Protein AF-A0A485KSR2-F1 (afdb_monomer_lite)

Secondary structure (DSSP, 8-state):
----SSHHHHTT------PPBPPHHHHHHHHHHHHHHHHHTT---STTHHHHHHHHHH-TT-HHHHHHHHTTTTTTTHHHHHHTT-GGG-SBEESSTT-EE-TTTT-S--TT--SEEEE--EETTSPEEEE-TTSBEEEE--BTTB---EEEETTTTEEEETTTTEEEEE-TTT-BEEEEE--TT-GGG-EEEETTTTEEEETT-TTEEEEE-TT-TT-BEEEEE---TTT-GGG-EESSPPPP-SS-S-EEEEEEETPPEEEEEES--HHHHHHHHHHSTT--EEEEETTEEEEESS--EEEEEEEEEEEEPPP-

Radius of gyration: 22.46 Å; chains: 1; bounding box: 59×35×57 Å

Organism: NCBI:txid120398

pLDDT: mean 88.04, std 13.33, range [28.41, 98.31]

Sequence (316 aa):
MLATSKFLIAALALDQTPSAPCSDAIASSIQEAMTSCVRATAIRNDKWAFLTLVGKLSSETSILRGEFCAGTYSPGCDALAKLSTDPTADCSVDLIPSTPFNFYQHAFCDPNGNTTRTIQIFTVTDKVVGVDNSSFVVAAPRTESFNPTFVYDFTHHNVQIPDTNECWTWMADQHELQTSACDPANPNQRWTIKTDTNRIQPATQPTLCVEVDPMDEANRVSVAACELVPTNDHQFLTLAPPVASDCGPFDYDVDIADAEDLMSYEGQTPSHCCSYCQSEPGCVAFSWVEGVCFLKKEGGNATSKRGVVSGVVPSV

Foldseek 3Di:
DDPDPDVLVVLLPDVDPAFAAADPVLLVLLVQLLVLQLVLLVPPPDLCSLSVLVSLLLDPPRPVVLLVQLCVSPPSNVSLLVLLCDPSQRGWDASHPPRTDRSVVRPSDDPPDAQKDKFWKAALQLFTWDADPVQFIFTHQDDPVDDAIWMQGSNLQWTHGPPPQWTWFADPVVQFIGIDHDDSPDQRRHWDQDQVQQWIARPVCNQKTWFQDLPDPRRTIGIDGDDDPPVHSRRRMHRDRQDDAQQDDKDAQKDQPPFDFPDKDFQHYQRVLRVVQVVDPQFFKWKDASRMIGTGNDRHDIDGHGRIIMTTHDDD

Structure (mmCIF, N/CA/C/O backbone):
data_AF-A0A485KSR2-F1
#
_entry.id   AF-A0A485KSR2-F1
#
loop_
_atom_site.group_PDB
_atom_site.id
_atom_site.type_symbol
_atom_site.label_atom_id
_atom_site.label_alt_id
_atom_site.label_comp_id
_atom_site.label_asym_id
_atom_site.label_entity_id
_atom_site.label_seq_id
_atom_site.pdbx_PDB_ins_code
_atom_site.Cartn_x
_atom_site.Cartn_y
_atom_site.Cartn_z
_atom_site.occupancy
_atom_site.B_iso_or_equiv
_atom_site.auth_seq_id
_atom_site.auth_comp_id
_atom_site.auth_asym_id
_atom_site.auth_atom_id
_atom_site.pdbx_PDB_model_num
ATOM 1 N N . MET A 1 1 ? -16.422 5.483 -20.187 1.00 31.33 1 MET A N 1
ATOM 2 C CA . MET A 1 1 ? -17.461 4.713 -19.467 1.00 31.33 1 MET A CA 1
ATOM 3 C C . MET A 1 1 ? -16.905 4.386 -18.093 1.00 31.33 1 MET A C 1
ATOM 5 O O . MET A 1 1 ? -15.856 3.767 -18.026 1.00 31.33 1 MET A O 1
ATOM 9 N N . LEU A 1 2 ? -17.524 4.892 -17.023 1.00 28.41 2 LEU A N 1
ATOM 10 C CA . LEU A 1 2 ? -17.066 4.667 -15.649 1.00 28.41 2 LEU A CA 1
ATOM 11 C C . LEU A 1 2 ? -17.275 3.195 -15.264 1.00 28.41 2 LEU A C 1
ATOM 13 O O . LEU A 1 2 ? -18.412 2.758 -15.100 1.00 28.41 2 LEU A O 1
ATOM 17 N N . ALA A 1 3 ? -16.185 2.454 -15.087 1.00 29.66 3 ALA A N 1
ATOM 18 C CA . ALA A 1 3 ? -16.179 1.174 -14.391 1.00 29.66 3 ALA A CA 1
ATOM 19 C C . ALA A 1 3 ? -16.009 1.427 -12.885 1.00 29.66 3 ALA A C 1
ATOM 21 O O . ALA A 1 3 ? -14.977 1.140 -12.293 1.00 29.66 3 ALA A O 1
ATOM 22 N N . THR A 1 4 ? -17.016 2.018 -12.251 1.00 43.56 4 THR A N 1
ATOM 23 C CA . THR A 1 4 ? -17.117 2.049 -10.790 1.00 43.56 4 THR A CA 1
ATOM 24 C C . THR A 1 4 ? -18.429 1.392 -10.392 1.00 43.56 4 THR A C 1
ATOM 26 O O . THR A 1 4 ? -19.446 1.567 -11.056 1.00 43.56 4 THR A O 1
ATOM 29 N N . SER A 1 5 ? -18.408 0.636 -9.293 1.00 43.12 5 SER A N 1
ATOM 30 C CA . SER A 1 5 ? -19.598 0.055 -8.651 1.00 43.12 5 SER A CA 1
ATOM 31 C C . SER A 1 5 ? -20.092 -1.311 -9.165 1.00 43.12 5 SER A C 1
ATOM 33 O O . SER A 1 5 ? -21.266 -1.492 -9.472 1.00 43.12 5 SER A O 1
ATOM 35 N N . LYS A 1 6 ? -19.213 -2.321 -9.204 1.00 32.19 6 LYS A N 1
ATOM 36 C CA . LYS A 1 6 ? -19.642 -3.737 -9.079 1.00 32.19 6 LYS A CA 1
ATOM 37 C C . LYS A 1 6 ? -18.807 -4.526 -8.071 1.00 32.19 6 LYS A C 1
ATOM 39 O O . LYS A 1 6 ? -19.364 -5.314 -7.318 1.00 32.19 6 LYS A O 1
ATOM 44 N N . PHE A 1 7 ? -17.506 -4.247 -7.973 1.00 35.25 7 PHE A N 1
ATOM 45 C CA . PHE A 1 7 ? -16.622 -4.958 -7.041 1.00 35.25 7 PHE A CA 1
ATOM 46 C C . PHE A 1 7 ? -16.896 -4.673 -5.556 1.00 35.25 7 PHE A C 1
ATOM 48 O O . PHE A 1 7 ? -16.728 -5.569 -4.739 1.00 35.25 7 PHE A O 1
ATOM 55 N N . LEU A 1 8 ? -17.387 -3.480 -5.194 1.00 38.16 8 LEU A N 1
ATOM 56 C CA . LEU A 1 8 ? -17.658 -3.158 -3.783 1.00 38.16 8 LEU A CA 1
ATOM 57 C C . LEU A 1 8 ? -18.897 -3.882 -3.220 1.00 38.16 8 LEU A C 1
ATOM 59 O O . LEU A 1 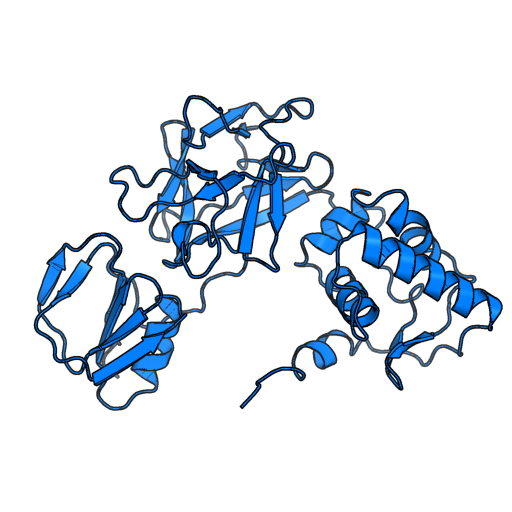8 ? -18.983 -4.092 -2.018 1.00 38.16 8 LEU A O 1
ATOM 63 N N . ILE A 1 9 ? -19.844 -4.272 -4.082 1.00 38.66 9 ILE A N 1
ATOM 64 C CA . ILE A 1 9 ? -21.096 -4.929 -3.668 1.00 38.66 9 ILE A CA 1
ATOM 65 C C . ILE A 1 9 ? -20.859 -6.423 -3.388 1.00 38.66 9 ILE A C 1
ATOM 67 O O . ILE A 1 9 ? -21.479 -6.987 -2.494 1.00 38.66 9 ILE A O 1
ATOM 71 N N . ALA A 1 10 ? -19.929 -7.065 -4.105 1.00 38.53 10 ALA A N 1
ATOM 72 C CA . ALA A 1 10 ? -19.676 -8.501 -3.970 1.00 38.53 10 ALA A CA 1
ATOM 73 C C . ALA A 1 10 ? -18.958 -8.887 -2.660 1.00 38.53 10 ALA A C 1
ATOM 75 O O . ALA A 1 10 ? -19.165 -9.987 -2.162 1.00 38.53 10 ALA A O 1
ATOM 76 N N . ALA A 1 11 ? -18.152 -7.991 -2.077 1.00 43.81 11 ALA A N 1
ATOM 77 C CA . ALA A 1 11 ? -17.378 -8.280 -0.863 1.00 43.81 11 ALA A CA 1
ATOM 78 C C . ALA A 1 11 ? -18.204 -8.256 0.441 1.00 43.81 11 ALA A C 1
ATOM 80 O O . ALA A 1 11 ? -17.709 -8.680 1.480 1.00 43.81 11 ALA A O 1
ATOM 81 N N . LEU A 1 12 ? -19.447 -7.764 0.400 1.00 49.16 12 LEU A N 1
ATOM 82 C CA . LEU A 1 12 ? -20.348 -7.689 1.560 1.00 49.16 12 LEU A CA 1
ATOM 83 C C . LEU A 1 12 ? -21.447 -8.761 1.542 1.00 49.16 12 LEU A C 1
ATOM 85 O O . LEU A 1 12 ? -22.303 -8.764 2.423 1.00 49.16 12 LEU A O 1
ATOM 89 N N . ALA A 1 13 ? -21.421 -9.686 0.577 1.00 40.47 13 ALA A N 1
ATOM 90 C CA . ALA A 1 13 ? -22.304 -10.851 0.548 1.00 40.47 13 ALA A CA 1
ATOM 91 C C . ALA A 1 13 ? -21.827 -11.912 1.558 1.00 40.47 13 ALA A C 1
ATOM 93 O O . ALA A 1 13 ? -21.459 -13.026 1.195 1.00 40.47 13 ALA A O 1
ATOM 94 N N . LEU A 1 14 ? -21.779 -11.538 2.835 1.00 48.03 14 LEU A N 1
ATOM 95 C CA . LEU A 1 14 ? -21.743 -12.501 3.926 1.00 48.03 14 LEU A CA 1
ATOM 96 C C . LEU A 1 14 ? -23.109 -13.192 3.985 1.00 48.03 14 LEU A C 1
ATOM 98 O O . LEU A 1 14 ? -24.126 -12.601 3.619 1.00 48.03 14 LEU A O 1
ATOM 102 N N . ASP A 1 15 ? -23.114 -14.458 4.387 1.00 43.75 15 ASP A N 1
ATOM 103 C CA . ASP A 1 15 ? -24.299 -15.305 4.542 1.00 43.75 15 ASP A CA 1
ATOM 104 C C . ASP A 1 15 ? -25.162 -14.750 5.695 1.00 43.75 15 ASP A C 1
ATOM 106 O O . ASP A 1 15 ? -25.102 -15.192 6.841 1.00 43.75 15 ASP A O 1
ATOM 110 N N . GLN A 1 16 ? -25.869 -13.648 5.423 1.00 55.25 16 GLN A N 1
ATOM 111 C CA . GLN A 1 16 ? -26.627 -12.893 6.410 1.00 55.25 16 GLN A CA 1
ATOM 112 C C . GLN A 1 16 ? -27.891 -13.679 6.753 1.00 55.25 16 GLN A C 1
ATOM 114 O O . GLN A 1 16 ? -28.896 -13.619 6.040 1.00 55.25 16 GLN A O 1
ATOM 119 N N . THR A 1 17 ? -27.892 -14.372 7.893 1.00 53.19 17 THR A N 1
ATOM 120 C CA . THR A 1 17 ? -29.171 -14.610 8.572 1.00 53.19 17 THR A CA 1
ATOM 121 C C . THR A 1 17 ? -29.845 -13.245 8.773 1.00 53.19 17 THR A C 1
ATOM 123 O O . THR A 1 17 ? -29.176 -12.329 9.255 1.00 53.19 17 THR A O 1
ATOM 126 N N . PRO A 1 18 ? -31.115 -13.044 8.368 1.00 56.31 18 PRO A N 1
ATOM 127 C CA . PRO A 1 18 ? -31.738 -11.729 8.457 1.00 56.31 18 PRO A CA 1
ATOM 128 C C . PRO A 1 18 ? -31.818 -11.302 9.925 1.00 56.31 18 PRO A C 1
ATOM 130 O O . PRO A 1 18 ? -32.650 -11.817 10.675 1.00 56.31 18 PRO A O 1
ATOM 133 N N . SER A 1 19 ? -30.946 -10.390 10.357 1.00 68.00 19 SER A N 1
ATOM 134 C CA . SER A 1 19 ? -31.075 -9.799 11.684 1.00 68.00 19 SER A CA 1
ATOM 135 C C . SER A 1 19 ? -32.173 -8.740 11.664 1.00 68.00 19 SER A C 1
ATOM 137 O O . SER A 1 19 ? -32.421 -8.078 10.652 1.00 68.00 19 SER A O 1
ATOM 139 N N . ALA A 1 20 ? -32.886 -8.612 12.782 1.00 89.50 20 ALA A N 1
ATOM 140 C CA . ALA A 1 20 ? -33.944 -7.623 12.908 1.00 89.50 20 ALA A CA 1
ATOM 141 C C . ALA A 1 20 ? -33.374 -6.195 12.763 1.00 89.50 20 ALA A C 1
ATOM 143 O O . ALA A 1 20 ? -32.216 -5.960 13.123 1.00 89.50 20 ALA A O 1
ATOM 144 N N . PRO A 1 21 ? -34.166 -5.225 12.274 1.00 93.06 21 PRO A N 1
ATOM 145 C CA . PRO A 1 21 ? -33.759 -3.825 12.276 1.00 93.06 21 PRO A CA 1
ATOM 146 C C . PRO A 1 21 ? -33.433 -3.342 13.692 1.00 93.06 21 PRO A C 1
ATOM 148 O O . PRO A 1 21 ? -34.119 -3.704 14.652 1.00 93.06 21 PRO A O 1
ATOM 151 N N . CYS A 1 22 ? -32.404 -2.507 13.824 1.00 93.50 22 CYS A N 1
ATOM 152 C CA . CYS A 1 22 ? -32.079 -1.882 15.102 1.00 93.50 22 CYS A CA 1
ATOM 153 C C . CYS A 1 22 ? -33.211 -0.971 15.597 1.00 93.50 22 CYS A C 1
ATOM 155 O O . CYS A 1 22 ? -33.922 -0.352 14.806 1.00 93.50 22 CYS A O 1
ATOM 157 N N . SER A 1 23 ? -33.341 -0.843 16.922 1.00 94.50 23 SER A N 1
ATOM 158 C CA . SER A 1 23 ? -34.174 0.214 17.509 1.00 94.50 23 SER A CA 1
ATOM 159 C C . SER A 1 23 ? -33.605 1.596 17.172 1.00 94.50 23 SER A C 1
ATOM 161 O O . SER A 1 23 ? -32.393 1.731 16.998 1.00 94.50 23 SER A O 1
ATOM 163 N N . ASP A 1 24 ? -34.449 2.631 17.156 1.00 94.75 24 ASP A N 1
ATOM 164 C CA . ASP A 1 24 ? -34.032 4.004 16.825 1.00 94.75 24 ASP A CA 1
ATOM 165 C C . ASP A 1 24 ? -32.852 4.496 17.682 1.00 94.75 24 ASP A C 1
ATOM 167 O O . ASP A 1 24 ? -31.952 5.180 17.190 1.00 94.75 24 ASP A O 1
ATOM 171 N N . ALA A 1 25 ? -32.824 4.114 18.963 1.00 94.38 25 ALA A N 1
ATOM 172 C CA . ALA A 1 25 ? -31.747 4.468 19.882 1.00 94.38 25 ALA A CA 1
ATOM 173 C C . ALA A 1 25 ? -30.413 3.810 19.486 1.00 94.38 25 ALA A C 1
ATOM 175 O O . ALA A 1 25 ? -29.400 4.498 19.380 1.00 94.38 25 ALA A O 1
ATOM 176 N N . ILE A 1 26 ? -30.419 2.499 19.215 1.00 93.38 26 ILE A N 1
ATOM 177 C CA . ILE A 1 26 ? -29.213 1.758 18.808 1.00 93.38 26 ILE A CA 1
ATOM 178 C C . ILE A 1 26 ? -28.741 2.227 17.429 1.00 93.38 26 ILE A C 1
ATOM 180 O O . ILE A 1 26 ? -27.550 2.465 17.235 1.00 93.38 26 ILE A O 1
ATOM 184 N N . ALA A 1 27 ? -29.667 2.421 16.487 1.00 94.38 27 ALA A N 1
ATOM 185 C CA . ALA A 1 27 ? -29.356 2.927 15.154 1.00 94.38 27 ALA A CA 1
ATOM 186 C C . ALA A 1 27 ? -28.677 4.307 15.218 1.00 94.38 27 ALA A C 1
ATOM 188 O O . ALA A 1 27 ? -27.674 4.530 14.538 1.00 94.38 27 ALA A O 1
ATOM 189 N N . SER A 1 28 ? -29.161 5.199 16.091 1.00 95.06 28 SER A N 1
ATOM 190 C CA . SER A 1 28 ? -28.546 6.513 16.325 1.00 95.06 28 SER A CA 1
ATOM 191 C C . SER A 1 28 ? -27.128 6.387 16.892 1.00 95.06 28 SER A C 1
ATOM 193 O O . SER A 1 28 ? -26.207 7.027 16.386 1.00 95.06 28 SER A O 1
ATOM 195 N N . SER A 1 29 ? -26.910 5.509 17.879 1.00 95.00 29 SER A N 1
ATOM 196 C CA . SER A 1 29 ? -25.571 5.260 18.435 1.00 95.00 29 SER A CA 1
ATOM 197 C C . SER A 1 29 ? -24.594 4.688 17.402 1.00 95.00 29 SER A C 1
ATOM 199 O O . SER A 1 29 ? -23.440 5.113 17.350 1.00 95.00 29 SER A O 1
ATOM 201 N N . ILE A 1 30 ? -25.047 3.766 16.544 1.00 95.00 30 ILE A N 1
ATOM 202 C CA . ILE A 1 30 ? -24.235 3.232 15.442 1.00 95.00 30 ILE A CA 1
ATOM 203 C C . ILE A 1 30 ? -23.880 4.352 14.453 1.00 95.00 30 ILE A C 1
ATOM 205 O O . ILE A 1 30 ? -22.721 4.481 14.057 1.00 95.00 30 ILE A O 1
ATOM 209 N N . GLN A 1 31 ? -24.837 5.210 14.089 1.00 94.88 31 GLN A N 1
ATOM 210 C CA . GLN A 1 31 ? -24.600 6.335 13.182 1.00 94.88 31 GLN A CA 1
ATOM 211 C C . GLN A 1 31 ? -23.589 7.348 13.741 1.00 94.88 31 GLN A C 1
ATOM 213 O O . GLN A 1 31 ? -22.714 7.819 13.005 1.00 94.88 31 GLN A O 1
ATOM 218 N N . GLU A 1 32 ? -23.667 7.671 15.031 1.00 96.75 32 GLU A N 1
ATOM 219 C CA . GLU A 1 32 ? -22.704 8.544 15.711 1.00 96.75 32 GLU A CA 1
ATOM 220 C C . GLU A 1 32 ? -21.301 7.923 15.742 1.00 96.75 32 GLU A C 1
ATOM 222 O O . GLU A 1 32 ? -20.325 8.587 15.377 1.00 96.75 32 GLU A O 1
ATOM 227 N N . ALA A 1 33 ? -21.202 6.637 16.091 1.00 97.00 33 ALA A N 1
ATOM 228 C CA . ALA A 1 33 ? -19.942 5.899 16.117 1.00 97.00 33 ALA A CA 1
ATOM 229 C C . ALA A 1 33 ? -19.283 5.827 14.729 1.00 97.00 33 ALA A C 1
ATOM 231 O O . ALA A 1 33 ? -18.094 6.125 14.591 1.00 97.00 33 ALA A O 1
ATOM 232 N N . MET A 1 34 ? -20.054 5.511 13.680 1.00 96.56 34 MET A N 1
ATOM 233 C CA . MET A 1 34 ? -19.561 5.524 12.299 1.00 96.56 34 MET A CA 1
ATOM 234 C C . MET A 1 34 ? -19.116 6.924 11.873 1.00 96.56 34 MET A C 1
ATOM 236 O O . MET A 1 34 ? -18.050 7.071 11.284 1.00 96.56 34 MET A O 1
ATOM 240 N N . THR A 1 35 ? -19.891 7.967 12.190 1.00 96.81 35 THR A N 1
ATOM 241 C CA . THR A 1 35 ? -19.545 9.357 11.842 1.00 96.81 35 THR A CA 1
ATOM 242 C C . THR A 1 35 ? -18.235 9.788 12.495 1.00 96.81 35 THR A C 1
ATOM 244 O O . THR A 1 35 ? -17.390 10.409 11.848 1.00 96.81 35 THR A O 1
ATOM 247 N N . SER A 1 36 ? -18.052 9.450 13.772 1.00 98.06 36 SER A N 1
ATOM 248 C CA . SER A 1 36 ? -16.814 9.712 14.504 1.00 98.06 36 SER A CA 1
ATOM 249 C C . SER A 1 36 ? -15.629 8.966 13.880 1.00 98.06 36 SER A C 1
ATOM 251 O O . SER A 1 36 ? -14.593 9.572 13.597 1.00 98.06 36 SER A O 1
ATOM 253 N N . CYS A 1 37 ? -15.806 7.683 13.560 1.00 98.00 37 CYS A N 1
ATOM 254 C CA . CYS A 1 37 ? -14.739 6.859 13.000 1.00 98.00 37 CYS A CA 1
ATOM 255 C C . CYS A 1 37 ? -14.370 7.257 11.556 1.00 98.00 37 CYS A C 1
ATOM 257 O O . CYS A 1 37 ? -13.190 7.301 11.209 1.00 98.00 37 CYS A O 1
ATOM 259 N N . VAL A 1 38 ? -15.340 7.660 10.722 1.00 97.75 38 VAL A N 1
ATOM 260 C CA . VAL A 1 38 ? -15.085 8.250 9.390 1.00 97.75 38 VAL A CA 1
ATOM 261 C C . VAL A 1 38 ? -14.178 9.478 9.497 1.00 97.75 38 VAL A C 1
ATOM 263 O O . VAL A 1 38 ? -13.248 9.628 8.708 1.00 97.75 38 VAL A O 1
ATOM 266 N N . ARG A 1 39 ? -14.409 10.351 10.488 1.00 97.06 39 ARG A N 1
ATOM 267 C CA . ARG A 1 39 ? -13.556 11.530 10.708 1.00 97.06 39 ARG A CA 1
ATOM 268 C C . ARG A 1 39 ? -12.151 11.133 11.150 1.00 97.06 39 ARG A C 1
ATOM 270 O O . ARG A 1 39 ? -11.186 11.668 10.615 1.00 97.06 39 ARG A O 1
ATOM 277 N N . ALA A 1 40 ? -12.037 10.196 12.091 1.00 97.31 40 ALA A N 1
ATOM 278 C CA . ALA A 1 40 ? -10.751 9.739 12.621 1.00 97.31 40 ALA A CA 1
ATOM 279 C C . ALA A 1 40 ? -9.877 9.050 11.562 1.00 97.31 40 ALA A C 1
ATOM 281 O O . ALA A 1 40 ? -8.663 9.216 11.550 1.00 97.31 40 ALA A O 1
ATOM 282 N N . THR A 1 41 ? -10.507 8.330 10.635 1.00 94.94 41 THR A N 1
ATOM 283 C CA . THR A 1 41 ? -9.839 7.648 9.516 1.00 94.94 41 THR A CA 1
ATOM 284 C C . THR A 1 41 ? -9.555 8.557 8.319 1.00 94.94 41 THR A C 1
ATOM 286 O O . THR A 1 41 ? -8.989 8.099 7.328 1.00 94.94 41 THR A O 1
ATOM 289 N N . ALA A 1 42 ? -9.969 9.829 8.378 1.00 93.38 42 ALA A N 1
ATOM 290 C CA . ALA A 1 42 ? -9.907 10.783 7.270 1.00 93.38 42 ALA A CA 1
ATOM 291 C C . ALA A 1 42 ? -10.555 10.275 5.963 1.00 93.38 42 ALA A C 1
ATOM 293 O O . ALA A 1 42 ? -10.239 10.758 4.873 1.00 93.38 42 ALA A O 1
ATOM 294 N N . ILE A 1 43 ? -11.494 9.324 6.054 1.00 92.56 43 ILE A N 1
ATOM 295 C CA . ILE A 1 43 ? -12.302 8.904 4.908 1.00 92.56 43 ILE A CA 1
ATOM 296 C C . ILE A 1 43 ? -13.125 10.106 4.445 1.00 92.56 43 ILE A C 1
ATOM 298 O O . ILE A 1 43 ? -13.713 10.833 5.251 1.00 92.56 43 ILE A O 1
ATOM 302 N N . ARG A 1 44 ? -13.179 10.320 3.125 1.00 91.38 44 ARG A N 1
ATOM 303 C CA . ARG A 1 44 ? -13.947 11.418 2.535 1.00 91.38 44 ARG A CA 1
ATOM 304 C C . ARG A 1 44 ? -15.393 11.355 3.025 1.00 91.38 44 ARG A C 1
ATOM 306 O O . ARG A 1 44 ? -16.087 10.364 2.816 1.00 91.38 44 ARG A O 1
ATOM 313 N N . ASN A 1 45 ? -15.840 12.441 3.646 1.00 91.50 45 ASN A N 1
ATOM 314 C CA . ASN A 1 45 ? -17.192 12.554 4.171 1.00 91.50 45 ASN A CA 1
ATOM 315 C C . ASN A 1 45 ? -18.189 12.855 3.040 1.00 91.50 45 ASN A C 1
ATOM 317 O O . ASN A 1 45 ? -18.570 14.003 2.815 1.00 91.50 45 ASN A O 1
ATOM 321 N N . ASP A 1 46 ? -18.561 11.819 2.294 1.00 93.38 46 ASP A N 1
ATOM 322 C CA . ASP A 1 46 ? -19.607 11.849 1.276 1.00 93.38 46 ASP A CA 1
ATOM 323 C C . ASP A 1 46 ? -20.686 10.786 1.555 1.00 93.38 46 ASP A C 1
ATOM 325 O O . ASP A 1 46 ? -20.646 10.069 2.555 1.00 93.38 46 ASP A O 1
ATOM 329 N N . LYS A 1 47 ? -21.671 10.665 0.659 1.00 91.81 47 LYS A N 1
ATOM 330 C CA . LYS A 1 47 ? -22.778 9.704 0.804 1.00 91.81 47 LYS A CA 1
ATOM 331 C C . LYS A 1 47 ? -22.352 8.225 0.838 1.00 91.81 47 LYS A C 1
ATOM 333 O O . LYS A 1 47 ? -23.191 7.374 1.103 1.00 91.81 47 LYS A O 1
ATOM 338 N N . TRP A 1 48 ? -21.092 7.912 0.536 1.00 93.25 48 TRP A N 1
ATOM 339 C CA . TRP A 1 48 ? -20.520 6.566 0.541 1.00 93.25 48 TRP A CA 1
ATOM 340 C C . TRP A 1 48 ? -19.557 6.339 1.708 1.00 93.25 48 TRP A C 1
ATOM 342 O O . TRP A 1 48 ? -18.943 5.272 1.777 1.00 93.25 48 TRP A O 1
ATOM 352 N N . ALA A 1 49 ? -19.400 7.305 2.619 1.00 94.19 49 ALA A N 1
ATOM 353 C CA . ALA A 1 49 ? -18.412 7.239 3.691 1.00 94.19 49 ALA A CA 1
ATOM 354 C C . ALA A 1 49 ? -18.578 5.991 4.574 1.00 94.19 49 ALA A C 1
ATOM 356 O O . ALA A 1 49 ? -17.598 5.296 4.832 1.00 94.19 49 ALA A O 1
ATOM 357 N N . PHE A 1 50 ? -19.811 5.652 4.974 1.00 95.44 50 PHE A N 1
ATOM 358 C CA . PHE A 1 50 ? -20.083 4.464 5.795 1.00 95.44 50 PHE A CA 1
ATOM 359 C C . PHE A 1 50 ? -19.809 3.162 5.048 1.00 95.44 50 PHE A C 1
ATOM 361 O O . PHE A 1 50 ? -19.128 2.290 5.580 1.00 95.44 50 PHE A O 1
ATOM 368 N N . LEU A 1 51 ? -20.248 3.056 3.791 1.00 94.50 51 LEU A N 1
ATOM 369 C CA . LEU A 1 51 ? -19.948 1.891 2.958 1.00 94.50 51 LEU A CA 1
ATOM 370 C C . LEU A 1 51 ? -18.434 1.722 2.748 1.00 94.50 51 LEU A C 1
ATOM 372 O O . LEU A 1 51 ? -17.919 0.611 2.802 1.00 94.50 51 LEU A O 1
ATOM 376 N N . THR A 1 52 ? -17.713 2.827 2.547 1.00 94.38 52 THR A N 1
ATOM 377 C CA . THR A 1 52 ? -16.253 2.827 2.379 1.00 94.38 52 THR A CA 1
ATOM 378 C C . THR A 1 52 ? -15.548 2.393 3.661 1.00 94.38 52 THR A C 1
ATOM 380 O O . THR A 1 52 ? -14.641 1.564 3.600 1.00 94.38 52 THR A O 1
ATOM 383 N N . LEU A 1 53 ? -15.969 2.925 4.814 1.00 96.06 53 LEU A N 1
ATOM 384 C CA . LEU A 1 53 ? -15.431 2.548 6.118 1.00 96.06 53 LEU A CA 1
ATOM 385 C C . LEU A 1 53 ? -15.647 1.057 6.378 1.00 96.06 53 LEU A C 1
ATOM 387 O O . LEU A 1 53 ? -14.677 0.340 6.599 1.00 96.06 53 LEU A O 1
ATOM 391 N N . VAL A 1 54 ? -16.889 0.576 6.281 1.00 96.06 54 VAL A N 1
ATOM 392 C CA . VAL A 1 54 ? -17.215 -0.836 6.524 1.00 96.06 54 VAL A CA 1
ATOM 393 C C . VAL A 1 54 ? -16.509 -1.750 5.527 1.00 96.06 54 VAL A C 1
ATOM 395 O O . VAL A 1 54 ? -15.936 -2.755 5.936 1.00 96.06 54 VAL A O 1
ATOM 398 N N . GLY A 1 55 ? -16.455 -1.389 4.242 1.00 94.75 55 GLY A N 1
ATOM 399 C CA . GLY A 1 55 ? -15.717 -2.160 3.239 1.00 94.75 55 GLY A CA 1
ATOM 400 C C . GLY A 1 55 ? -14.223 -2.272 3.564 1.00 94.75 55 GLY A C 1
ATOM 401 O O . GLY A 1 55 ? -13.646 -3.355 3.470 1.00 94.75 55 GLY A O 1
ATOM 402 N N . LYS A 1 56 ? -13.592 -1.180 4.019 1.00 95.12 56 LYS A N 1
ATOM 403 C CA . LYS A 1 56 ? -12.188 -1.202 4.459 1.00 95.12 56 LYS A CA 1
ATOM 404 C C . LYS A 1 56 ? -11.994 -1.974 5.763 1.00 95.12 56 LYS A C 1
ATOM 406 O O . LYS A 1 56 ? -10.972 -2.636 5.885 1.00 95.12 56 LYS A O 1
ATOM 411 N N . LEU A 1 57 ? -12.921 -1.906 6.715 1.00 95.12 57 LEU A N 1
ATOM 412 C CA . LEU A 1 57 ? -12.834 -2.640 7.983 1.00 95.12 57 LEU A CA 1
ATOM 413 C C . LEU A 1 57 ? -13.149 -4.134 7.839 1.00 95.12 57 LEU A C 1
ATOM 415 O O . LEU A 1 57 ? -12.670 -4.932 8.635 1.00 95.12 57 LEU A O 1
ATOM 419 N N . SER A 1 58 ? -13.906 -4.524 6.815 1.00 93.19 58 SER A N 1
ATOM 420 C CA . SER A 1 58 ? -14.248 -5.930 6.557 1.00 93.19 58 SER A CA 1
ATOM 421 C C . SER A 1 58 ? -13.141 -6.678 5.806 1.00 93.19 58 SER A C 1
ATOM 423 O O . SER A 1 58 ? -13.060 -7.899 5.873 1.00 93.19 58 SER A O 1
ATOM 425 N N . SER A 1 59 ? -12.259 -5.970 5.095 1.00 91.81 59 SER A N 1
ATOM 426 C CA . SER A 1 59 ? -11.177 -6.595 4.328 1.00 91.81 59 SER A CA 1
ATOM 427 C C . SER A 1 59 ? -9.973 -6.961 5.207 1.00 91.81 59 SER A C 1
ATOM 429 O O . SER A 1 59 ? -9.364 -6.097 5.837 1.00 91.81 59 SER A O 1
ATOM 431 N N . GLU A 1 60 ? -9.578 -8.237 5.210 1.00 88.00 60 GLU A N 1
ATOM 432 C CA . GLU A 1 60 ? -8.372 -8.747 5.893 1.00 88.00 60 GLU A CA 1
ATOM 433 C C . GLU A 1 60 ? -7.066 -8.131 5.384 1.00 88.00 60 GLU A C 1
ATOM 435 O O . GLU A 1 60 ? -6.118 -7.976 6.149 1.00 88.00 60 GLU A O 1
ATOM 440 N N . THR A 1 61 ? -7.014 -7.723 4.116 1.00 88.88 61 THR A N 1
ATOM 441 C CA . THR A 1 61 ? -5.819 -7.118 3.507 1.00 88.88 61 THR A CA 1
ATOM 442 C C . THR A 1 61 ? -5.768 -5.600 3.675 1.00 88.88 61 THR A C 1
ATOM 444 O O . THR A 1 61 ? -4.771 -4.962 3.338 1.00 88.88 61 THR A O 1
ATOM 447 N N . SER A 1 62 ? -6.812 -4.990 4.241 1.00 93.06 62 SER A N 1
ATOM 448 C CA . SER A 1 62 ? -6.880 -3.548 4.471 1.00 93.06 62 SER A CA 1
ATOM 449 C C . SER A 1 62 ? -5.922 -3.117 5.574 1.00 93.06 62 SER A C 1
ATOM 451 O O . SER A 1 62 ? -5.968 -3.639 6.690 1.00 93.06 62 SER A O 1
ATOM 453 N N . ILE A 1 63 ? -5.028 -2.173 5.272 1.00 95.25 63 ILE A N 1
ATOM 454 C CA . ILE A 1 63 ? -4.172 -1.537 6.287 1.00 95.25 63 ILE A CA 1
ATOM 455 C C . ILE A 1 63 ? -5.038 -0.796 7.306 1.00 95.25 63 ILE A C 1
ATOM 457 O O . ILE A 1 63 ? -4.842 -0.976 8.499 1.00 95.25 63 ILE A O 1
ATOM 461 N N . LEU A 1 64 ? -6.081 -0.088 6.853 1.00 95.25 64 LEU A N 1
ATOM 462 C CA . LEU A 1 64 ? -7.003 0.633 7.737 1.00 95.25 64 LEU A CA 1
ATOM 463 C C . LEU A 1 64 ? -7.662 -0.292 8.772 1.00 95.25 64 LEU A C 1
ATOM 465 O O . LEU A 1 64 ? -7.861 0.125 9.906 1.00 95.25 64 LEU A O 1
ATOM 469 N N . ARG A 1 65 ? -7.975 -1.548 8.416 1.00 95.00 65 ARG A N 1
ATOM 470 C CA . ARG A 1 65 ? -8.492 -2.529 9.384 1.00 95.00 65 ARG A CA 1
ATOM 471 C C . ARG A 1 65 ? -7.459 -2.864 10.460 1.00 95.00 65 ARG A C 1
ATOM 473 O O . ARG A 1 65 ? -7.811 -2.881 11.633 1.00 95.00 65 ARG A O 1
ATOM 480 N N . GLY A 1 66 ? -6.212 -3.128 10.067 1.00 95.06 66 GLY A N 1
ATOM 481 C CA . GLY A 1 66 ? -5.132 -3.425 11.014 1.00 95.06 66 GLY A CA 1
ATOM 482 C C . GLY A 1 66 ? -4.895 -2.265 11.981 1.00 95.06 66 GLY A C 1
ATOM 483 O O . GLY A 1 66 ? -4.896 -2.467 13.189 1.00 95.06 66 GLY A O 1
ATOM 484 N N . GLU A 1 67 ? -4.838 -1.043 11.449 1.00 95.38 67 GLU A N 1
ATOM 485 C CA . GLU A 1 67 ? -4.739 0.203 12.220 1.00 95.38 67 GLU A CA 1
ATOM 486 C C . GLU A 1 67 ? -5.922 0.398 13.180 1.00 95.38 67 GLU A C 1
ATOM 488 O O . GLU A 1 67 ? -5.756 0.725 14.354 1.00 95.38 67 GLU A O 1
ATOM 493 N N . PHE A 1 68 ? -7.146 0.153 12.705 1.00 95.50 68 PHE A N 1
ATOM 494 C CA . PHE A 1 68 ? -8.344 0.210 13.539 1.00 95.50 68 PHE A CA 1
ATOM 495 C C . PHE A 1 68 ? -8.271 -0.783 14.703 1.00 95.50 68 PHE A C 1
ATOM 497 O O . PHE A 1 68 ? -8.541 -0.399 15.839 1.00 95.50 68 PHE A O 1
ATOM 504 N N . CYS A 1 69 ? -7.863 -2.026 14.443 1.00 94.50 69 CYS A N 1
ATOM 505 C CA . CYS A 1 69 ? -7.759 -3.053 15.478 1.00 94.50 69 CYS A CA 1
ATOM 506 C C . CYS A 1 69 ? -6.588 -2.834 16.445 1.00 94.50 69 CYS A C 1
ATOM 508 O O . CYS A 1 69 ? -6.684 -3.246 17.597 1.00 94.50 69 CYS A O 1
ATOM 510 N N . ALA A 1 70 ? -5.525 -2.151 16.014 1.00 94.00 70 ALA A N 1
ATOM 511 C CA . ALA A 1 70 ? -4.425 -1.729 16.880 1.00 94.00 70 ALA A CA 1
ATOM 512 C C . ALA A 1 70 ? -4.746 -0.471 17.713 1.00 94.00 70 ALA A C 1
ATOM 514 O O . ALA A 1 70 ? -3.970 -0.095 18.588 1.00 94.00 70 ALA A O 1
ATOM 515 N N . GLY A 1 71 ? -5.899 0.170 17.482 1.00 93.62 71 GLY A N 1
ATOM 516 C CA . GLY A 1 71 ? -6.343 1.339 18.245 1.00 93.62 71 GLY A CA 1
ATOM 517 C C . GLY A 1 71 ? -5.810 2.680 17.732 1.00 93.62 71 GLY A C 1
ATOM 518 O O . GLY A 1 71 ? -6.005 3.701 18.391 1.00 93.62 71 GLY A O 1
ATOM 519 N N . THR A 1 72 ? -5.206 2.717 16.542 1.00 93.88 72 THR A N 1
ATOM 520 C CA . THR A 1 72 ? -4.614 3.918 15.920 1.00 93.88 72 THR A CA 1
ATOM 521 C C . THR A 1 72 ? -5.579 5.099 15.842 1.00 93.88 72 THR A C 1
ATOM 523 O O . THR A 1 72 ? -5.185 6.256 15.966 1.00 93.88 72 THR A O 1
ATOM 526 N N . TYR A 1 73 ? -6.868 4.817 15.644 1.00 95.69 73 TYR A N 1
ATOM 527 C CA . TYR A 1 73 ? -7.906 5.835 15.479 1.00 95.69 73 TYR A CA 1
ATOM 528 C C . TYR A 1 73 ? -8.646 6.177 16.782 1.00 95.69 73 TYR A C 1
ATOM 530 O O . TYR A 1 73 ? -9.731 6.767 16.734 1.00 95.69 73 TYR A O 1
ATOM 538 N N . SER A 1 74 ? -8.100 5.804 17.942 1.00 95.81 74 SER A N 1
ATOM 539 C CA . SER A 1 74 ? -8.652 6.192 19.241 1.00 95.81 74 SER A CA 1
ATOM 540 C C . SER A 1 74 ? -8.513 7.709 19.481 1.00 95.81 74 SER A C 1
ATOM 542 O O . SER A 1 74 ? -7.514 8.313 19.082 1.00 95.81 74 SER A O 1
ATOM 544 N N . PRO A 1 75 ? -9.513 8.376 20.097 1.00 97.38 75 PRO A N 1
ATOM 545 C CA . PRO A 1 75 ? -10.779 7.815 20.586 1.00 97.38 75 PRO A CA 1
ATOM 546 C C . PRO A 1 75 ? -11.884 7.739 19.522 1.00 97.38 75 PRO A C 1
ATOM 548 O O . PRO A 1 75 ? -12.991 7.274 19.790 1.00 97.38 75 PRO A O 1
ATOM 551 N N . GLY A 1 76 ? -11.630 8.243 18.312 1.00 97.69 76 GLY A N 1
ATOM 552 C CA . GLY A 1 76 ? -12.661 8.473 17.305 1.00 97.69 76 GLY A CA 1
ATOM 553 C C . GLY A 1 76 ? -13.363 7.208 16.804 1.00 97.69 76 GLY A C 1
ATOM 554 O O . GLY A 1 76 ? -14.527 7.292 16.412 1.00 97.69 76 GLY A O 1
ATOM 555 N N . CYS A 1 77 ? -12.705 6.050 16.859 1.00 97.50 77 CYS A N 1
ATOM 556 C CA . CYS A 1 77 ? -13.272 4.760 16.459 1.00 97.50 77 CYS A CA 1
ATOM 557 C C . CYS A 1 77 ? -13.672 3.840 17.631 1.00 97.50 77 CYS A C 1
ATOM 559 O O . CYS A 1 77 ? -14.271 2.790 17.391 1.00 97.50 77 CYS A O 1
ATOM 561 N N . ASP A 1 78 ? -13.422 4.231 18.884 1.00 96.12 78 ASP A N 1
ATOM 562 C CA . ASP A 1 78 ? -13.590 3.360 20.061 1.00 96.12 78 ASP A CA 1
ATOM 563 C C . ASP A 1 78 ? -15.039 2.896 20.246 1.00 96.12 78 ASP A C 1
ATOM 565 O O . ASP A 1 78 ? -15.301 1.731 20.551 1.00 96.12 78 ASP A O 1
ATOM 569 N N . ALA A 1 79 ? -16.003 3.794 20.016 1.00 95.75 79 ALA A N 1
ATOM 570 C CA . ALA A 1 79 ? -17.423 3.466 20.107 1.00 95.75 79 ALA A CA 1
ATOM 571 C C . ALA A 1 79 ? -17.829 2.394 19.083 1.00 95.75 79 ALA A C 1
ATOM 573 O O . ALA A 1 79 ? -18.596 1.491 19.410 1.00 95.75 79 ALA A O 1
ATOM 574 N N . LEU A 1 80 ? -17.284 2.462 17.863 1.00 95.56 80 LEU A N 1
ATOM 575 C CA . LEU A 1 80 ? -17.575 1.493 16.807 1.00 95.56 80 LEU A CA 1
ATOM 576 C C . LEU A 1 80 ? -16.954 0.127 17.125 1.00 95.56 80 LEU A C 1
ATOM 578 O O . LEU A 1 80 ? -17.623 -0.895 16.987 1.00 95.56 80 LEU A O 1
ATOM 582 N N . ALA A 1 81 ? -15.707 0.113 17.608 1.00 93.69 81 ALA A N 1
ATOM 583 C CA . ALA A 1 81 ? -15.036 -1.107 18.052 1.00 93.69 81 ALA A CA 1
ATOM 584 C C . ALA A 1 81 ? -15.805 -1.782 19.200 1.00 93.69 81 ALA A C 1
ATOM 586 O O . ALA A 1 81 ? -16.044 -2.988 19.171 1.00 93.69 81 ALA A O 1
ATOM 587 N N . LYS A 1 82 ? -16.296 -0.997 20.166 1.00 92.06 82 LYS A N 1
ATOM 588 C CA . LYS A 1 82 ? -17.121 -1.518 21.260 1.00 92.06 82 LYS A CA 1
ATOM 589 C C . LYS A 1 82 ? -18.430 -2.127 20.752 1.00 92.06 82 LYS A C 1
ATOM 591 O O . LYS A 1 82 ? -18.746 -3.252 21.130 1.00 92.06 82 LYS A O 1
ATOM 596 N N . LEU A 1 83 ? -19.155 -1.427 19.874 1.00 90.19 83 LEU A N 1
ATOM 597 C CA . LEU A 1 83 ? -20.417 -1.915 19.299 1.00 90.19 83 LEU A CA 1
ATOM 598 C C . LEU A 1 83 ? -20.252 -3.257 18.576 1.00 90.19 83 LEU A C 1
ATOM 600 O O . LEU A 1 83 ? -21.126 -4.108 18.688 1.00 90.19 83 LEU A O 1
ATOM 604 N N . SER A 1 84 ? -19.113 -3.493 17.916 1.00 86.12 84 SER A N 1
ATOM 605 C CA . SER A 1 84 ? -18.846 -4.779 17.251 1.00 86.12 84 SER A CA 1
ATOM 606 C C . SER A 1 84 ? -18.686 -5.982 18.190 1.00 86.12 84 SER A C 1
ATOM 608 O O . SER A 1 84 ? -18.592 -7.114 17.733 1.00 86.12 84 SER A O 1
ATOM 610 N N . THR A 1 85 ? -18.676 -5.756 19.504 1.00 88.56 85 THR A N 1
ATOM 611 C CA . THR A 1 85 ? -18.560 -6.808 20.528 1.00 88.56 85 THR A CA 1
ATOM 612 C C . THR A 1 85 ? -19.715 -6.788 21.532 1.00 88.56 85 THR A C 1
ATOM 614 O O . THR A 1 85 ? -19.778 -7.642 22.416 1.00 88.56 85 THR A O 1
ATOM 617 N N . ASP A 1 86 ? -20.642 -5.834 21.404 1.00 90.50 86 ASP A N 1
ATOM 618 C CA . ASP A 1 86 ? -21.763 -5.654 22.321 1.00 90.50 86 ASP A CA 1
ATOM 619 C C . ASP A 1 86 ? -23.002 -6.409 21.800 1.00 90.50 86 ASP A C 1
ATOM 621 O O . ASP A 1 86 ? -23.562 -6.014 20.777 1.00 90.50 86 ASP A O 1
ATOM 625 N N . PRO A 1 87 ? -23.480 -7.467 22.485 1.00 91.69 87 PRO A N 1
ATOM 626 C CA . PRO A 1 87 ? -24.635 -8.247 22.031 1.00 91.69 87 PRO A CA 1
ATOM 627 C C . PRO A 1 87 ? -25.935 -7.437 21.989 1.00 91.69 87 PRO A C 1
ATOM 629 O O . PRO A 1 87 ? -26.897 -7.852 21.347 1.00 91.69 87 PRO A O 1
ATOM 632 N N . THR A 1 88 ? -25.994 -6.271 22.644 1.00 88.75 88 THR A N 1
ATOM 633 C CA . THR A 1 88 ? -27.144 -5.365 22.514 1.00 88.75 88 THR A CA 1
ATOM 634 C C . THR A 1 88 ? -27.231 -4.713 21.132 1.00 88.75 88 THR A C 1
ATOM 636 O O . THR A 1 88 ? -28.293 -4.210 20.776 1.00 88.75 88 THR A O 1
ATOM 639 N N . ALA A 1 89 ? -26.154 -4.763 20.340 1.00 89.81 89 ALA A N 1
ATOM 640 C CA . ALA A 1 89 ? -26.085 -4.278 18.966 1.00 89.81 89 ALA A CA 1
ATOM 641 C C . ALA A 1 89 ? -26.286 -5.385 17.906 1.00 89.81 89 ALA A C 1
ATOM 643 O O . ALA A 1 89 ? -26.003 -5.147 16.732 1.00 89.81 89 ALA A O 1
ATOM 644 N N . ASP A 1 90 ? -26.783 -6.576 18.281 1.00 93.44 90 ASP A N 1
ATOM 645 C CA . ASP A 1 90 ? -27.148 -7.646 17.335 1.00 93.44 90 ASP A CA 1
ATOM 646 C C . ASP A 1 90 ? -28.429 -7.309 16.552 1.00 93.44 90 ASP A C 1
ATOM 648 O O . ASP A 1 90 ? -29.528 -7.800 16.818 1.00 93.44 90 ASP A O 1
ATOM 652 N N . CYS A 1 91 ? -28.290 -6.394 15.599 1.00 93.38 91 CYS A N 1
ATOM 653 C CA . CYS A 1 91 ? -29.349 -5.898 14.734 1.00 93.38 91 CYS A CA 1
ATOM 654 C C . CYS A 1 91 ? -28.745 -5.286 13.460 1.00 93.38 91 CYS A C 1
ATOM 656 O O . CYS A 1 91 ? -27.536 -5.079 13.366 1.00 93.38 91 CYS A O 1
ATOM 658 N N . SER A 1 92 ? -29.575 -5.019 12.451 1.00 94.12 92 SER A N 1
ATOM 659 C CA . SER A 1 92 ? -29.133 -4.424 11.184 1.00 94.12 92 SER A CA 1
ATOM 660 C C . SER A 1 92 ? -29.435 -2.929 11.092 1.00 94.12 92 SER A C 1
ATOM 662 O O . SER A 1 92 ? -30.534 -2.482 11.436 1.00 94.12 92 SER A O 1
ATOM 664 N N . VAL A 1 93 ? -28.483 -2.176 10.533 1.00 93.00 93 VAL A N 1
ATOM 665 C CA . VAL A 1 93 ? -28.686 -0.821 9.994 1.00 93.00 93 VAL A CA 1
ATOM 666 C C . VAL A 1 93 ? -28.318 -0.786 8.513 1.00 93.00 93 VAL A C 1
ATOM 668 O O . VAL A 1 93 ? -27.395 -1.474 8.083 1.00 93.00 93 VAL A O 1
ATOM 671 N N . ASP A 1 94 ? -29.017 0.028 7.728 1.00 91.00 94 ASP A N 1
ATOM 672 C CA . ASP A 1 94 ? -28.676 0.256 6.322 1.00 91.00 94 ASP A CA 1
ATOM 673 C C . ASP A 1 94 ? -27.467 1.204 6.218 1.00 91.00 94 ASP A C 1
ATOM 675 O O . ASP A 1 94 ? -27.536 2.359 6.640 1.00 91.00 94 ASP A O 1
ATOM 679 N N . LEU A 1 95 ? -26.356 0.741 5.632 1.00 90.50 95 LEU A N 1
ATOM 680 C CA . LEU A 1 95 ? -25.181 1.594 5.356 1.00 90.50 95 LEU A CA 1
ATOM 681 C C . LEU A 1 95 ? -25.465 2.602 4.237 1.00 90.50 95 LEU A C 1
ATOM 683 O O . LEU A 1 95 ? -24.976 3.731 4.234 1.00 90.50 95 LEU A O 1
ATOM 687 N N . ILE A 1 96 ? -26.251 2.137 3.274 1.00 86.81 96 ILE A N 1
ATOM 688 C CA . ILE A 1 96 ? -26.922 2.867 2.205 1.00 86.81 96 ILE A CA 1
ATOM 689 C C . ILE A 1 96 ? -28.300 2.200 2.031 1.00 86.81 96 ILE A C 1
ATOM 691 O O . ILE A 1 96 ? -28.484 1.086 2.534 1.00 86.81 96 ILE A O 1
ATOM 695 N N . PRO A 1 97 ? -29.261 2.814 1.314 1.00 88.75 97 PRO A N 1
ATOM 696 C CA . PRO A 1 97 ? -30.581 2.215 1.142 1.00 88.75 97 PRO A CA 1
ATOM 697 C C . PRO A 1 97 ? -30.503 0.767 0.645 1.00 88.75 97 PRO A C 1
ATOM 699 O O . PRO A 1 97 ? -29.863 0.501 -0.374 1.00 88.75 97 PRO A O 1
ATOM 702 N N . SER A 1 98 ? -31.178 -0.148 1.351 1.00 86.69 98 SER A N 1
ATOM 703 C CA . SER A 1 98 ? -31.228 -1.580 1.009 1.00 86.69 98 SER A CA 1
ATOM 704 C C . SER A 1 98 ? -29.878 -2.304 1.085 1.00 86.69 98 SER A C 1
ATOM 706 O O . SER A 1 98 ? -29.644 -3.256 0.344 1.00 86.69 98 SER A O 1
ATOM 708 N N . THR A 1 99 ? -28.971 -1.850 1.950 1.00 88.31 99 THR A N 1
ATOM 709 C CA . THR A 1 99 ? -27.693 -2.523 2.234 1.00 88.31 99 THR A CA 1
ATOM 710 C C . THR A 1 99 ? -27.546 -2.690 3.747 1.00 88.31 99 THR A C 1
ATOM 712 O O . THR A 1 99 ? -26.827 -1.906 4.380 1.00 88.31 99 THR A O 1
ATOM 715 N N . PRO A 1 100 ? -28.248 -3.679 4.333 1.00 91.38 100 PRO A N 1
ATOM 716 C CA . PRO A 1 100 ? -28.213 -3.922 5.764 1.00 91.38 100 PRO A CA 1
ATOM 717 C C . PRO A 1 100 ? -26.848 -4.467 6.188 1.00 91.38 100 PRO A C 1
ATOM 719 O O . PRO A 1 100 ? -26.230 -5.283 5.497 1.00 91.38 100 PRO A O 1
ATOM 722 N N . PHE A 1 101 ? -26.385 -4.024 7.351 1.00 92.38 101 PHE A N 1
ATOM 723 C CA . PHE A 1 101 ? -25.167 -4.509 7.979 1.00 92.38 101 PHE A CA 1
ATOM 724 C C . PHE A 1 101 ? -25.370 -4.669 9.484 1.00 92.38 101 PHE A C 1
ATOM 726 O O . PHE A 1 101 ? -25.887 -3.772 10.154 1.00 92.38 101 PHE A O 1
ATOM 733 N N . ASN A 1 102 ? -24.931 -5.812 10.008 1.00 93.44 102 ASN A N 1
ATOM 734 C CA . ASN A 1 102 ? -24.950 -6.127 11.431 1.00 93.44 102 ASN A CA 1
ATOM 735 C C . ASN A 1 102 ? -23.519 -6.103 11.974 1.00 93.44 102 ASN A C 1
ATOM 737 O O . ASN A 1 102 ? -22.733 -7.004 11.679 1.00 93.44 102 ASN A O 1
ATOM 741 N N . PHE A 1 103 ? -23.201 -5.072 12.760 1.00 91.75 103 PHE A N 1
ATOM 742 C CA . PHE A 1 103 ? -21.863 -4.838 13.310 1.00 91.75 103 PHE A CA 1
ATOM 743 C C . PHE A 1 103 ? -21.442 -5.865 14.363 1.00 91.75 103 PHE A C 1
ATOM 745 O O . PHE A 1 103 ? -20.250 -6.127 14.492 1.00 91.75 103 PHE A O 1
ATOM 752 N N . TYR A 1 104 ? -22.393 -6.442 15.101 1.00 91.62 104 TYR A N 1
ATOM 753 C CA . TYR A 1 104 ? -22.109 -7.458 16.115 1.00 91.62 104 TYR A CA 1
ATOM 754 C C . TYR A 1 104 ? -21.800 -8.817 15.478 1.00 91.62 104 TYR A C 1
ATOM 756 O O . TYR A 1 104 ? -20.821 -9.468 15.833 1.00 91.62 104 TYR A O 1
ATOM 764 N N . GLN A 1 105 ? -22.598 -9.232 14.490 1.00 91.12 105 GLN A N 1
ATOM 765 C CA . GLN A 1 105 ? -22.374 -10.503 13.786 1.00 91.12 105 GLN A CA 1
ATOM 766 C C . GLN A 1 105 ? -21.133 -10.477 12.884 1.00 91.12 105 GLN A C 1
ATOM 768 O O . GLN A 1 105 ? -20.578 -11.528 12.575 1.00 91.12 105 GLN A O 1
ATOM 773 N N . HIS A 1 106 ? -20.687 -9.286 12.479 1.00 89.56 106 HIS A N 1
ATOM 774 C CA . HIS A 1 106 ? -19.545 -9.087 11.589 1.00 89.56 106 HIS A CA 1
ATOM 775 C C . HIS A 1 106 ? -18.491 -8.204 12.254 1.00 89.56 106 HIS A C 1
ATOM 777 O O . HIS A 1 106 ? -18.151 -7.126 11.761 1.00 89.56 106 HIS A O 1
ATOM 783 N N . ALA A 1 107 ? -17.991 -8.666 13.400 1.00 88.31 107 ALA A N 1
ATOM 784 C CA . ALA A 1 107 ? -16.947 -7.968 14.128 1.00 88.31 107 ALA A CA 1
ATOM 785 C C . ALA A 1 107 ? -15.679 -7.801 13.275 1.00 88.31 107 ALA A C 1
ATOM 787 O O . ALA A 1 107 ? -15.209 -8.736 12.627 1.00 88.31 107 ALA A O 1
ATOM 788 N N . PHE A 1 108 ? -15.103 -6.597 13.288 1.00 91.62 108 PHE A N 1
ATOM 789 C CA . PHE A 1 108 ? -13.942 -6.281 12.451 1.00 91.62 108 PHE A CA 1
ATOM 790 C C . PHE A 1 108 ? -12.626 -6.802 13.031 1.00 91.62 108 PHE A C 1
ATOM 792 O O . PHE A 1 108 ? -11.699 -7.106 12.280 1.00 91.62 108 PHE A O 1
ATOM 799 N N . CYS A 1 109 ? -12.518 -6.904 14.353 1.00 90.75 109 CYS A N 1
ATOM 800 C CA . CYS A 1 109 ? -11.275 -7.260 15.029 1.00 90.75 109 CYS A CA 1
ATOM 801 C C . CYS A 1 109 ? -11.388 -8.613 15.715 1.00 90.75 109 CYS A C 1
ATOM 803 O O . CYS A 1 109 ? -12.378 -8.888 16.387 1.00 90.75 109 CYS A O 1
ATOM 805 N N . ASP A 1 110 ? -10.339 -9.419 15.579 1.00 87.31 110 ASP A N 1
ATOM 806 C CA . ASP A 1 110 ? -10.111 -10.561 16.455 1.00 87.31 110 ASP A CA 1
ATOM 807 C C . ASP A 1 110 ? -9.387 -10.049 17.714 1.00 87.31 110 ASP A C 1
ATOM 809 O O . ASP A 1 110 ? -8.284 -9.512 17.584 1.00 87.31 110 ASP A O 1
ATOM 813 N N . PRO A 1 111 ? -9.962 -10.191 18.923 1.00 80.12 111 PRO A N 1
ATOM 814 C CA . PRO A 1 111 ? -9.302 -9.805 20.171 1.00 80.12 111 PRO A CA 1
ATOM 815 C C . PRO A 1 111 ? -7.965 -10.518 20.414 1.00 80.12 111 PRO A C 1
ATOM 817 O O . PRO A 1 111 ? -7.150 -10.029 21.191 1.00 80.12 111 PRO A O 1
ATOM 820 N N . ASN A 1 112 ? -7.746 -11.668 19.769 1.00 83.81 112 ASN A N 1
ATOM 821 C CA . ASN A 1 112 ? -6.497 -12.429 19.812 1.00 83.81 112 ASN A CA 1
ATOM 822 C C . ASN A 1 112 ? -5.719 -12.346 18.487 1.00 83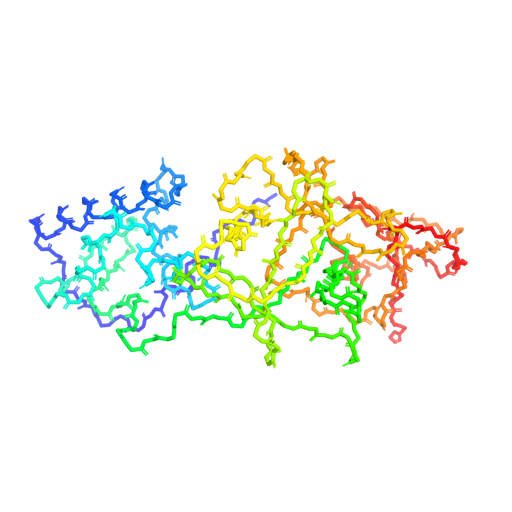.81 112 ASN A C 1
ATOM 824 O O . ASN A 1 112 ? -4.775 -13.109 18.276 1.00 83.81 112 ASN A O 1
ATOM 828 N N . GLY A 1 113 ? -6.134 -11.455 17.584 1.00 81.75 113 GLY A N 1
ATOM 829 C CA . GLY A 1 113 ? -5.521 -11.276 16.278 1.00 81.75 113 GLY A CA 1
ATOM 830 C C . GLY A 1 113 ? -4.098 -10.737 16.380 1.00 81.75 113 GLY A C 1
ATOM 831 O O . GLY A 1 113 ? -3.729 -10.046 17.330 1.00 81.75 113 GLY A O 1
ATOM 832 N N . ASN A 1 114 ? -3.286 -11.040 15.370 1.00 85.56 114 ASN A N 1
ATOM 833 C CA . ASN A 1 114 ? -1.932 -10.512 15.292 1.00 85.56 114 ASN A CA 1
ATOM 834 C C . ASN A 1 114 ? -1.957 -8.994 15.030 1.00 85.56 114 ASN A C 1
ATOM 836 O O . ASN A 1 114 ? -2.666 -8.524 14.138 1.00 85.56 114 ASN A O 1
ATOM 840 N N . THR A 1 115 ? -1.144 -8.234 15.763 1.00 90.69 115 THR A N 1
ATOM 841 C CA . THR A 1 115 ? -0.940 -6.791 15.551 1.00 90.69 115 THR A CA 1
ATOM 842 C C . THR A 1 115 ? 0.093 -6.498 14.467 1.00 90.69 115 THR A C 1
ATOM 844 O O . THR A 1 115 ? 0.507 -5.353 14.298 1.00 90.69 115 THR A O 1
ATOM 847 N N . THR A 1 116 ? 0.531 -7.517 13.729 1.00 94.88 116 THR A N 1
ATOM 848 C CA . THR A 1 116 ? 1.466 -7.374 12.617 1.00 94.88 116 THR A CA 1
ATOM 849 C C . THR A 1 116 ? 0.942 -8.024 11.341 1.00 94.88 116 THR A C 1
ATOM 851 O O . THR A 1 116 ? 0.070 -8.898 11.366 1.00 94.88 116 THR A O 1
ATOM 854 N N . ARG A 1 117 ? 1.472 -7.591 10.193 1.00 95.25 117 ARG A N 1
ATOM 855 C CA . ARG A 1 117 ? 1.144 -8.149 8.878 1.00 95.25 117 ARG A CA 1
ATOM 856 C C . ARG A 1 117 ? 2.372 -8.252 7.991 1.00 95.25 117 ARG A C 1
ATOM 858 O O . ARG A 1 117 ? 3.090 -7.274 7.813 1.00 95.25 117 ARG A O 1
ATOM 865 N N . THR A 1 118 ? 2.539 -9.401 7.345 1.00 96.88 118 THR A N 1
ATOM 866 C CA . THR A 1 118 ? 3.495 -9.541 6.245 1.00 96.88 118 THR A CA 1
ATOM 867 C C . THR A 1 118 ? 3.022 -8.746 5.030 1.00 96.88 118 THR A C 1
ATOM 869 O O . THR A 1 118 ? 1.899 -8.931 4.561 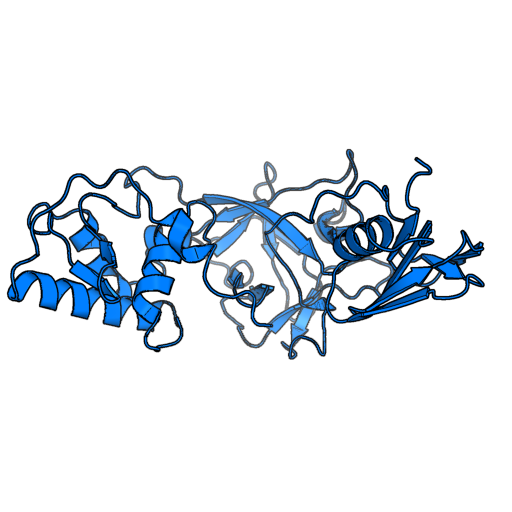1.00 96.88 118 THR A O 1
ATOM 872 N N . ILE A 1 119 ? 3.877 -7.868 4.517 1.00 97.06 119 ILE A N 1
ATOM 873 C CA . ILE A 1 119 ? 3.614 -7.025 3.352 1.00 97.06 119 ILE A CA 1
ATOM 874 C C . ILE A 1 119 ? 4.726 -7.175 2.312 1.00 97.06 119 ILE A C 1
ATOM 876 O O . ILE A 1 119 ? 5.870 -7.490 2.637 1.00 97.06 119 ILE A O 1
ATOM 880 N N . GLN A 1 120 ? 4.391 -6.902 1.058 1.00 97.38 120 GLN A N 1
ATOM 881 C CA . GLN A 1 120 ? 5.350 -6.607 -0.002 1.00 97.38 120 GLN A CA 1
ATOM 882 C C . GLN A 1 120 ? 5.034 -5.224 -0.544 1.00 97.38 120 GLN A C 1
ATOM 884 O O . GLN A 1 120 ? 3.878 -4.809 -0.514 1.00 97.38 120 GLN A O 1
ATOM 889 N N . ILE A 1 121 ? 6.057 -4.512 -0.998 1.00 97.75 121 ILE A N 1
ATOM 890 C CA . ILE A 1 121 ? 5.919 -3.142 -1.481 1.00 97.75 121 ILE A CA 1
ATOM 891 C C . ILE A 1 121 ? 6.444 -3.109 -2.910 1.00 97.75 121 ILE A C 1
ATOM 893 O O . ILE A 1 121 ? 7.573 -3.529 -3.167 1.00 97.75 121 ILE A O 1
ATOM 897 N N . PHE A 1 122 ? 5.612 -2.621 -3.821 1.00 95.38 122 PHE A N 1
ATOM 898 C CA . PHE A 1 122 ? 5.888 -2.566 -5.250 1.00 95.38 122 PHE A CA 1
ATOM 899 C C . PHE A 1 122 ? 5.881 -1.125 -5.743 1.00 95.38 122 PHE A C 1
ATOM 901 O O . PHE A 1 122 ? 5.087 -0.307 -5.273 1.00 95.38 122 PHE A O 1
ATOM 908 N N . THR A 1 123 ? 6.760 -0.834 -6.694 1.00 93.81 123 THR A N 1
ATOM 909 C CA . THR A 1 123 ? 6.862 0.463 -7.369 1.00 93.81 123 THR A CA 1
ATOM 910 C C . THR A 1 123 ? 5.955 0.513 -8.599 1.00 93.81 123 THR A C 1
ATOM 912 O O . THR A 1 123 ? 5.418 -0.506 -9.032 1.00 93.81 123 THR A O 1
ATOM 915 N N . VAL A 1 124 ? 5.825 1.687 -9.224 1.00 90.31 124 VAL A N 1
ATOM 916 C CA . VAL A 1 124 ? 5.106 1.835 -10.506 1.00 90.31 124 VAL A CA 1
ATOM 917 C C . VAL A 1 124 ? 5.723 1.006 -11.646 1.00 90.31 124 VAL A C 1
ATOM 919 O O . VAL A 1 124 ? 5.020 0.566 -12.551 1.00 90.31 124 VAL A O 1
ATOM 922 N N . THR A 1 125 ? 7.029 0.733 -11.568 1.00 90.81 125 THR A N 1
ATOM 923 C CA . THR A 1 125 ? 7.781 -0.113 -12.509 1.00 90.81 125 THR A CA 1
ATOM 924 C C . THR A 1 125 ? 7.631 -1.614 -12.231 1.00 90.81 125 THR A C 1
ATOM 926 O O . THR A 1 125 ? 8.326 -2.420 -12.841 1.00 90.81 125 THR A O 1
ATOM 929 N N . ASP A 1 126 ? 6.770 -2.021 -11.293 1.00 91.44 126 ASP A N 1
ATOM 930 C CA . ASP A 1 126 ? 6.645 -3.398 -10.795 1.00 91.44 126 ASP A CA 1
ATOM 931 C C . ASP A 1 126 ? 7.933 -3.958 -10.141 1.00 91.44 126 ASP A C 1
ATOM 933 O O . ASP A 1 126 ? 8.028 -5.161 -9.877 1.00 91.44 126 ASP A O 1
ATOM 937 N N . LYS A 1 127 ? 8.929 -3.105 -9.834 1.00 93.12 127 LYS A N 1
ATOM 938 C CA . LYS A 1 127 ? 10.062 -3.490 -8.974 1.00 93.12 127 LYS A CA 1
ATOM 939 C C . LYS A 1 127 ? 9.538 -3.759 -7.560 1.00 93.12 127 LYS A C 1
ATOM 941 O O . LYS A 1 127 ? 8.554 -3.162 -7.121 1.00 93.12 127 LYS A O 1
ATOM 946 N N . VAL A 1 128 ? 10.209 -4.648 -6.833 1.00 95.44 128 VAL A N 1
ATOM 947 C CA . VAL A 1 128 ? 9.912 -4.942 -5.426 1.00 95.44 128 VAL A CA 1
ATOM 948 C C . VAL A 1 128 ? 10.924 -4.236 -4.528 1.00 95.44 128 VAL A C 1
ATOM 950 O O . VAL A 1 128 ? 12.120 -4.200 -4.828 1.00 95.44 128 VAL A O 1
ATOM 953 N N . VAL A 1 129 ? 10.444 -3.657 -3.429 1.00 97.62 129 VAL A N 1
ATOM 954 C CA . VAL A 1 129 ? 11.298 -3.016 -2.427 1.00 97.62 129 VAL A CA 1
ATOM 955 C C . VAL A 1 129 ? 11.889 -4.072 -1.495 1.00 97.62 129 VAL A C 1
ATOM 957 O O . VAL A 1 129 ? 11.165 -4.915 -0.973 1.00 97.62 129 VAL A O 1
ATOM 960 N N . GLY A 1 130 ? 13.195 -4.000 -1.261 1.00 96.94 130 GLY A N 1
ATOM 961 C CA . GLY A 1 130 ? 13.969 -4.880 -0.391 1.00 96.94 130 GLY A CA 1
ATOM 962 C C . GLY A 1 130 ? 15.046 -4.127 0.378 1.00 96.94 130 GLY A C 1
ATOM 963 O O . GLY A 1 130 ? 15.023 -2.902 0.460 1.00 96.94 130 GLY A O 1
ATOM 964 N N . VAL A 1 131 ? 15.998 -4.874 0.931 1.00 96.12 131 VAL A N 1
ATOM 965 C CA . VAL A 1 131 ? 17.178 -4.334 1.616 1.00 96.12 131 VAL A CA 1
ATOM 966 C C . VAL A 1 131 ? 18.415 -4.974 1.004 1.00 96.12 131 VAL A C 1
ATOM 968 O O . VAL A 1 131 ? 18.420 -6.182 0.756 1.00 96.12 131 VAL A O 1
ATOM 971 N N . ASP A 1 132 ? 19.435 -4.172 0.714 1.00 93.88 132 ASP A N 1
ATOM 972 C CA . ASP A 1 132 ? 20.707 -4.668 0.198 1.00 93.88 132 ASP A CA 1
ATOM 973 C C . ASP A 1 132 ? 21.676 -5.084 1.320 1.00 93.88 132 ASP A C 1
ATOM 975 O O . ASP A 1 132 ? 21.422 -4.908 2.511 1.00 93.88 132 ASP A O 1
ATOM 979 N N . ASN A 1 133 ? 22.829 -5.642 0.945 1.00 92.31 133 ASN A N 1
ATOM 980 C CA . ASN A 1 133 ? 23.836 -6.114 1.906 1.00 92.31 133 ASN A CA 1
ATOM 981 C C . ASN A 1 133 ? 24.491 -4.992 2.734 1.00 92.31 133 ASN A C 1
ATOM 983 O O . ASN A 1 133 ? 25.268 -5.284 3.642 1.00 92.31 133 ASN A O 1
ATOM 987 N N . SER A 1 134 ? 24.220 -3.732 2.399 1.00 93.00 134 SER A N 1
ATOM 988 C CA . SER A 1 134 ? 24.730 -2.543 3.076 1.00 93.00 134 SER A CA 1
ATOM 989 C C . SER A 1 134 ? 23.647 -1.869 3.930 1.00 93.00 134 SER A C 1
ATOM 991 O O . SER A 1 134 ? 23.828 -0.718 4.323 1.00 93.00 134 SER A O 1
ATOM 993 N N . SER A 1 135 ? 22.537 -2.565 4.213 1.00 94.44 135 SER A N 1
ATOM 994 C CA . SER A 1 135 ? 21.405 -2.073 5.015 1.00 94.44 135 SER A CA 1
ATOM 995 C C . SER A 1 135 ? 20.668 -0.875 4.404 1.00 94.44 135 SER A C 1
ATOM 997 O O . SER A 1 135 ? 19.941 -0.172 5.107 1.00 94.44 135 SER A O 1
ATOM 999 N N . PHE A 1 136 ? 20.804 -0.641 3.096 1.00 95.12 136 PHE A N 1
ATOM 1000 C CA . PHE A 1 136 ? 19.979 0.336 2.390 1.00 95.12 136 PHE A CA 1
ATOM 1001 C C . PHE A 1 136 ? 18.701 -0.314 1.888 1.00 95.12 136 PHE A C 1
ATOM 1003 O O . PHE A 1 136 ? 18.717 -1.438 1.383 1.00 95.12 136 PHE A O 1
ATOM 1010 N N . VAL A 1 137 ? 17.596 0.420 1.974 1.00 97.31 137 VAL A N 1
ATOM 1011 C CA . VAL A 1 137 ? 16.356 0.024 1.313 1.00 97.31 137 VAL A CA 1
ATOM 1012 C C . VAL A 1 137 ? 16.497 0.328 -0.178 1.00 97.31 137 VAL A C 1
ATOM 1014 O O . VAL A 1 137 ? 16.905 1.422 -0.570 1.00 97.31 137 VAL A O 1
ATOM 1017 N N . VAL A 1 138 ? 16.182 -0.656 -1.015 1.00 96.12 138 VAL A N 1
ATOM 1018 C CA . VAL A 1 138 ? 16.373 -0.597 -2.471 1.00 96.12 138 VAL A CA 1
ATOM 1019 C C . VAL A 1 138 ? 15.142 -1.103 -3.205 1.00 96.12 138 VAL A C 1
ATOM 1021 O O . VAL A 1 138 ? 14.393 -1.912 -2.662 1.00 96.12 138 VAL A O 1
ATOM 1024 N N . ALA A 1 139 ? 14.943 -0.681 -4.450 1.00 95.56 139 ALA A N 1
ATOM 1025 C CA . ALA A 1 139 ? 13.923 -1.244 -5.333 1.00 95.56 139 ALA A CA 1
ATOM 1026 C C . ALA A 1 139 ? 14.580 -1.965 -6.511 1.00 95.56 139 ALA A C 1
ATOM 1028 O O . ALA A 1 139 ? 15.292 -1.355 -7.302 1.00 95.56 139 ALA A O 1
ATOM 1029 N N . ALA A 1 140 ? 14.320 -3.259 -6.673 1.00 93.50 140 ALA A N 1
ATOM 1030 C CA . ALA A 1 140 ? 14.934 -4.051 -7.738 1.00 93.50 140 ALA A CA 1
ATOM 1031 C C . ALA A 1 140 ? 13.913 -4.949 -8.453 1.00 93.50 140 ALA A C 1
ATOM 1033 O O . ALA A 1 140 ? 12.828 -5.204 -7.918 1.00 93.50 140 ALA A O 1
ATOM 1034 N N . PRO A 1 141 ? 14.226 -5.414 -9.679 1.00 91.75 141 PRO A N 1
ATOM 1035 C CA . PRO A 1 141 ? 13.399 -6.384 -10.386 1.00 91.75 141 PRO A CA 1
ATOM 1036 C C . PRO A 1 141 ? 13.079 -7.590 -9.505 1.00 91.75 141 PRO A C 1
ATOM 1038 O O . PRO A 1 141 ? 13.961 -8.137 -8.840 1.00 91.75 141 PRO A O 1
ATOM 1041 N N . ARG A 1 142 ? 11.818 -8.021 -9.513 1.00 89.81 142 ARG A N 1
ATOM 1042 C CA . ARG A 1 142 ? 11.404 -9.204 -8.760 1.00 89.81 142 ARG A CA 1
ATOM 1043 C C . ARG A 1 142 ? 11.902 -10.462 -9.466 1.00 89.81 142 ARG A C 1
ATOM 1045 O O . ARG A 1 142 ? 11.528 -10.725 -10.606 1.00 89.81 142 ARG A O 1
ATOM 1052 N N . THR A 1 143 ? 12.685 -11.269 -8.765 1.00 88.94 143 THR A N 1
ATOM 1053 C CA . THR A 1 143 ? 13.175 -12.568 -9.244 1.00 88.94 143 THR A CA 1
ATOM 1054 C C . THR A 1 143 ? 12.939 -13.637 -8.181 1.00 88.94 143 THR A C 1
ATOM 1056 O O . THR A 1 143 ? 12.600 -13.321 -7.043 1.00 88.94 143 THR A O 1
ATOM 1059 N N . GLU A 1 144 ? 13.145 -14.915 -8.509 1.00 86.94 144 GLU A N 1
ATOM 1060 C CA . GLU A 1 144 ? 13.102 -15.982 -7.495 1.00 86.94 144 GLU A CA 1
ATOM 1061 C C . GLU A 1 144 ? 14.112 -15.751 -6.359 1.00 86.94 144 GLU A C 1
ATOM 1063 O O . GLU A 1 144 ? 13.832 -16.070 -5.206 1.00 86.94 144 GLU A O 1
ATOM 1068 N N . SER A 1 145 ? 15.272 -15.161 -6.670 1.00 87.75 145 SER A N 1
ATOM 1069 C CA . SER A 1 145 ? 16.323 -14.847 -5.696 1.00 87.75 145 SER A CA 1
ATOM 1070 C C . SER A 1 145 ? 16.142 -13.496 -4.999 1.00 87.75 145 SER A C 1
ATOM 1072 O O . SER A 1 145 ? 16.840 -13.225 -4.025 1.00 87.75 145 SER A O 1
ATOM 1074 N N . PHE A 1 146 ? 15.233 -12.647 -5.481 1.00 90.94 146 PHE A N 1
ATOM 1075 C CA . PHE A 1 146 ? 14.939 -11.334 -4.916 1.00 90.94 146 PHE A CA 1
ATOM 1076 C C . PHE A 1 146 ? 13.426 -11.085 -4.925 1.00 90.94 146 PHE A C 1
ATOM 1078 O O . PHE A 1 146 ? 12.862 -10.473 -5.833 1.00 90.94 146 PHE A O 1
ATOM 1085 N N . ASN A 1 147 ? 12.763 -11.599 -3.889 1.00 93.56 147 ASN A N 1
ATOM 1086 C CA . ASN A 1 147 ? 11.330 -11.425 -3.653 1.00 93.56 147 ASN A CA 1
ATOM 1087 C C . ASN A 1 147 ? 11.057 -11.156 -2.158 1.00 93.56 147 ASN A C 1
ATOM 1089 O O . ASN A 1 147 ? 10.442 -11.980 -1.478 1.00 93.56 147 ASN A O 1
ATOM 1093 N N . PRO A 1 148 ? 11.593 -10.051 -1.615 1.00 96.44 148 PRO A N 1
ATOM 1094 C CA . PRO A 1 148 ? 11.543 -9.749 -0.191 1.00 96.44 148 PRO A CA 1
ATOM 1095 C C . PRO A 1 148 ? 10.119 -9.457 0.298 1.00 96.44 148 PRO A C 1
ATOM 1097 O O . PRO A 1 148 ? 9.242 -9.008 -0.445 1.00 96.44 148 PRO A O 1
ATOM 1100 N N . THR A 1 149 ? 9.920 -9.683 1.591 1.00 97.69 149 THR A N 1
ATOM 1101 C CA . THR A 1 149 ? 8.732 -9.288 2.354 1.00 97.69 149 THR A CA 1
ATOM 1102 C C . THR A 1 149 ? 9.168 -8.498 3.580 1.00 97.69 149 THR A C 1
ATOM 1104 O O . THR A 1 149 ? 10.268 -8.709 4.086 1.00 97.69 149 THR A O 1
ATOM 1107 N N . PHE A 1 150 ? 8.273 -7.679 4.118 1.00 98.31 150 PHE A N 1
ATOM 1108 C CA . PHE A 1 150 ? 8.438 -7.004 5.403 1.00 98.31 150 PHE A CA 1
ATOM 1109 C C . PHE A 1 150 ? 7.324 -7.396 6.364 1.00 98.31 150 PHE A C 1
ATOM 1111 O O . PHE A 1 150 ? 6.297 -7.927 5.943 1.00 98.31 150 PHE A O 1
ATOM 1118 N N . VAL A 1 151 ? 7.495 -7.095 7.648 1.00 97.75 151 VAL A N 1
ATOM 1119 C CA . VAL A 1 151 ? 6.423 -7.173 8.645 1.00 97.75 151 VAL A CA 1
ATOM 1120 C C . VAL A 1 151 ? 6.060 -5.758 9.074 1.00 97.75 151 VAL A C 1
ATOM 1122 O O . VAL A 1 151 ? 6.886 -5.047 9.629 1.00 97.75 151 VAL A O 1
ATOM 1125 N N . TYR A 1 152 ? 4.829 -5.333 8.814 1.00 97.81 152 TYR A N 1
ATOM 1126 C CA . TYR A 1 152 ? 4.312 -4.071 9.327 1.00 97.81 152 TYR A CA 1
ATOM 1127 C C . TYR A 1 152 ? 3.663 -4.291 10.691 1.00 97.81 152 TYR A C 1
ATOM 1129 O O . TYR A 1 152 ? 2.753 -5.112 10.807 1.00 97.81 152 TYR A O 1
ATOM 1137 N N . ASP A 1 153 ? 4.134 -3.578 11.708 1.00 96.62 153 ASP A N 1
ATOM 1138 C CA . ASP A 1 153 ? 3.575 -3.588 13.061 1.00 96.62 153 ASP A CA 1
ATOM 1139 C C . ASP A 1 153 ? 2.595 -2.426 13.217 1.00 96.62 153 ASP A C 1
ATOM 1141 O O . ASP A 1 153 ? 3.002 -1.266 13.202 1.00 96.62 153 ASP A O 1
ATOM 1145 N N . PHE A 1 154 ? 1.308 -2.733 13.378 1.00 95.94 154 PHE A N 1
ATOM 1146 C CA . PHE A 1 154 ? 0.255 -1.724 13.510 1.00 95.94 154 PHE A CA 1
ATOM 1147 C C . PHE A 1 154 ? 0.291 -0.994 14.859 1.00 95.94 154 PHE A C 1
ATOM 1149 O O . PHE A 1 154 ? -0.204 0.121 14.955 1.00 95.94 154 PHE A O 1
ATOM 1156 N N . THR A 1 155 ? 0.877 -1.589 15.902 1.00 93.88 155 THR A N 1
ATOM 1157 C CA . THR A 1 155 ? 0.965 -0.972 17.236 1.00 93.88 155 THR A CA 1
ATOM 1158 C C . THR A 1 155 ? 2.043 0.107 17.268 1.00 93.88 155 THR A C 1
ATOM 1160 O O . THR A 1 155 ? 1.871 1.165 17.872 1.00 93.88 155 THR A O 1
ATOM 1163 N N . HIS A 1 156 ? 3.181 -0.167 16.629 1.00 94.81 156 HIS A N 1
ATOM 1164 C CA . HIS A 1 156 ? 4.335 0.737 16.624 1.00 94.81 156 HIS A CA 1
ATOM 1165 C C . HIS A 1 156 ? 4.484 1.528 15.319 1.00 94.81 156 HIS A C 1
ATOM 1167 O O . HIS A 1 156 ? 5.308 2.442 15.249 1.00 94.81 156 HIS A O 1
ATOM 1173 N N . HIS A 1 157 ? 3.688 1.194 14.302 1.00 96.62 157 HIS A N 1
ATOM 1174 C CA . HIS A 1 157 ? 3.739 1.725 12.940 1.00 96.62 157 HIS A CA 1
ATOM 1175 C C . HIS A 1 157 ? 5.105 1.572 12.267 1.00 96.62 157 HIS A C 1
ATOM 1177 O O . HIS A 1 157 ? 5.510 2.445 11.503 1.00 96.62 157 HIS A O 1
ATOM 1183 N N . ASN A 1 158 ? 5.848 0.501 12.546 1.00 97.31 158 ASN A N 1
ATOM 1184 C CA . ASN A 1 158 ? 7.168 0.284 11.955 1.00 97.31 158 ASN A CA 1
ATOM 1185 C C . ASN A 1 158 ? 7.151 -0.815 10.884 1.00 97.31 158 ASN A C 1
ATOM 1187 O O . ASN A 1 158 ? 6.299 -1.702 10.883 1.00 97.31 158 ASN A O 1
ATOM 1191 N N . VAL A 1 159 ? 8.079 -0.711 9.929 1.00 98.25 159 VAL A N 1
ATOM 1192 C CA . VAL A 1 159 ? 8.299 -1.713 8.877 1.00 98.25 159 VAL A CA 1
ATOM 1193 C C . VAL A 1 159 ? 9.530 -2.516 9.272 1.00 98.25 159 VAL A C 1
ATOM 1195 O O . VAL A 1 159 ? 10.639 -1.989 9.248 1.00 98.25 159 VAL A O 1
ATOM 1198 N N . GLN A 1 160 ? 9.326 -3.765 9.669 1.00 98.12 160 GLN A N 1
ATOM 1199 C CA . GLN A 1 160 ? 10.351 -4.661 10.190 1.00 98.12 160 GLN A CA 1
ATOM 1200 C C . GLN A 1 160 ? 10.906 -5.554 9.084 1.00 98.12 160 GLN A C 1
ATOM 1202 O O . GLN A 1 160 ? 10.171 -6.057 8.225 1.00 98.12 160 GLN A O 1
ATOM 1207 N N . ILE A 1 161 ? 12.208 -5.786 9.148 1.00 97.62 161 ILE A N 1
ATOM 1208 C CA . ILE A 1 161 ? 12.916 -6.754 8.328 1.00 97.62 161 ILE A CA 1
ATOM 1209 C C . ILE A 1 161 ? 12.781 -8.127 9.005 1.00 97.62 161 ILE A C 1
ATOM 1211 O O . ILE A 1 161 ? 13.157 -8.265 10.176 1.00 97.62 161 ILE A O 1
ATOM 1215 N N . PRO A 1 162 ? 12.229 -9.144 8.317 1.00 95.00 162 PRO A N 1
ATOM 1216 C CA . PRO A 1 162 ? 12.083 -10.476 8.890 1.00 95.00 162 PRO A CA 1
ATOM 1217 C C . PRO A 1 162 ? 13.425 -11.026 9.383 1.00 95.00 162 PRO A C 1
ATOM 1219 O O . PRO A 1 162 ? 14.443 -10.884 8.713 1.00 95.00 162 PRO A O 1
ATOM 1222 N N . ASP A 1 163 ? 13.414 -11.654 10.556 1.00 90.88 163 ASP A N 1
ATOM 1223 C CA . ASP A 1 163 ? 14.547 -12.376 11.151 1.00 90.88 163 ASP A CA 1
ATOM 1224 C C . ASP A 1 163 ? 15.807 -11.554 11.512 1.00 90.88 163 ASP A C 1
ATOM 1226 O O . ASP A 1 163 ? 16.762 -12.132 12.032 1.00 90.88 163 ASP A O 1
ATOM 1230 N N . THR A 1 164 ? 15.833 -10.225 11.326 1.00 89.31 164 THR A N 1
ATOM 1231 C CA . THR A 1 164 ? 17.022 -9.394 11.638 1.00 89.31 164 THR A CA 1
ATOM 1232 C C . THR A 1 164 ? 16.848 -8.434 12.824 1.00 89.31 164 THR A C 1
ATOM 1234 O O . THR A 1 164 ? 17.825 -7.831 13.265 1.00 89.31 164 THR A O 1
ATOM 1237 N N . ASN A 1 165 ? 15.637 -8.320 13.393 1.00 91.81 165 ASN A N 1
ATOM 1238 C CA . ASN A 1 165 ? 15.271 -7.320 14.420 1.00 91.81 165 ASN A CA 1
ATOM 1239 C C . ASN A 1 165 ? 15.577 -5.865 13.993 1.00 91.81 165 ASN A C 1
ATOM 1241 O O . ASN A 1 165 ? 15.803 -4.982 14.828 1.00 91.81 165 ASN A O 1
ATOM 1245 N N . GLU A 1 166 ? 15.598 -5.611 12.687 1.00 98.00 166 GLU A N 1
ATOM 1246 C CA . GLU A 1 166 ? 15.790 -4.280 12.125 1.00 98.00 166 GLU A CA 1
ATOM 1247 C C . GLU A 1 166 ? 14.486 -3.713 11.575 1.00 98.00 166 GLU A C 1
ATOM 1249 O O . GLU A 1 166 ? 13.590 -4.440 11.153 1.00 98.00 166 GLU A O 1
ATOM 1254 N N . CYS A 1 167 ? 14.398 -2.391 11.567 1.00 98.31 167 CYS A N 1
ATOM 1255 C CA . CYS A 1 167 ? 13.270 -1.619 11.090 1.00 98.31 167 CYS A CA 1
ATOM 1256 C C . CYS A 1 167 ? 13.749 -0.597 10.062 1.00 98.31 167 CYS A C 1
ATOM 1258 O O . CYS A 1 167 ? 14.860 -0.073 10.170 1.00 98.31 167 CYS A O 1
ATOM 1260 N N . TRP A 1 168 ? 12.891 -0.260 9.099 1.00 97.88 168 TRP A N 1
ATOM 1261 C CA . TRP A 1 168 ? 13.102 0.906 8.246 1.00 97.88 168 TRP A CA 1
ATOM 1262 C C . TRP A 1 168 ? 13.264 2.151 9.105 1.00 97.88 168 TRP A C 1
ATOM 1264 O O . TRP A 1 168 ? 12.398 2.468 9.923 1.00 97.88 168 TRP A O 1
ATOM 1274 N N . THR A 1 169 ? 14.345 2.877 8.867 1.00 96.00 169 THR A N 1
ATOM 1275 C CA . THR A 1 169 ? 14.656 4.154 9.488 1.00 96.00 169 THR A CA 1
ATOM 1276 C C . THR A 1 169 ? 15.015 5.152 8.405 1.00 96.00 169 THR A C 1
ATOM 1278 O O . THR A 1 169 ? 15.636 4.813 7.398 1.00 96.00 169 THR A O 1
ATOM 1281 N N . TRP A 1 170 ? 14.667 6.409 8.632 1.00 92.44 170 TRP A N 1
ATOM 1282 C CA . TRP A 1 170 ? 15.087 7.497 7.762 1.00 92.44 170 TRP A CA 1
ATOM 1283 C C . TRP A 1 170 ? 15.860 8.553 8.547 1.00 92.44 170 TRP A C 1
ATOM 1285 O O . TRP A 1 170 ? 15.691 8.711 9.762 1.00 92.44 170 TRP A O 1
ATOM 1295 N N . MET A 1 171 ? 16.737 9.269 7.853 1.00 84.06 171 MET A N 1
ATOM 1296 C CA . MET A 1 171 ? 17.519 10.363 8.420 1.00 84.06 171 MET A CA 1
ATOM 1297 C C . MET A 1 171 ? 17.401 11.578 7.505 1.00 84.06 171 MET A C 1
ATOM 1299 O O . MET A 1 171 ? 17.570 11.473 6.292 1.00 84.06 171 MET A O 1
ATOM 1303 N N . ALA A 1 172 ? 17.073 12.732 8.089 1.00 73.19 172 ALA A N 1
ATOM 1304 C CA . ALA A 1 172 ? 16.769 13.945 7.331 1.00 73.19 172 ALA A CA 1
ATOM 1305 C C . ALA A 1 172 ? 17.968 14.494 6.537 1.00 73.19 172 ALA A C 1
ATOM 1307 O O . ALA A 1 172 ? 17.779 15.228 5.576 1.00 73.19 172 ALA A O 1
ATOM 1308 N N . ASP A 1 173 ? 19.191 14.158 6.940 1.00 72.81 173 ASP A N 1
ATOM 1309 C CA . ASP A 1 173 ? 20.429 14.546 6.269 1.00 72.81 173 ASP A CA 1
ATOM 1310 C C . ASP A 1 173 ? 20.842 13.569 5.159 1.00 72.81 173 ASP A C 1
ATOM 1312 O O . ASP A 1 173 ? 21.438 13.995 4.172 1.00 72.81 173 ASP A O 1
ATOM 1316 N N . GLN A 1 174 ? 20.505 12.283 5.285 1.00 71.81 174 GLN A N 1
ATOM 1317 C CA . GLN A 1 174 ? 20.933 11.259 4.327 1.00 71.81 174 GLN A CA 1
ATOM 1318 C C . GLN A 1 174 ? 19.967 11.061 3.159 1.00 71.81 174 GLN A C 1
ATOM 1320 O O . GLN A 1 174 ? 20.417 10.593 2.121 1.00 71.81 174 GLN A O 1
ATOM 1325 N N . HIS A 1 175 ? 18.695 11.468 3.294 1.00 78.88 175 HIS A N 1
ATOM 1326 C CA . HIS A 1 175 ? 17.593 11.309 2.322 1.00 78.88 175 HIS A CA 1
ATOM 1327 C C . HIS A 1 175 ? 17.286 9.853 1.920 1.00 78.88 175 HIS A C 1
ATOM 1329 O O . HIS A 1 175 ? 16.125 9.524 1.720 1.00 78.88 175 HIS A O 1
ATOM 1335 N N . GLU A 1 176 ? 18.279 8.972 1.849 1.00 91.50 176 GLU A N 1
ATOM 1336 C CA . GLU A 1 176 ? 18.160 7.542 1.600 1.00 91.50 176 GLU A CA 1
ATOM 1337 C C . GLU A 1 176 ? 17.641 6.796 2.827 1.00 91.50 176 GLU A C 1
ATOM 1339 O O . GLU A 1 176 ? 17.963 7.095 3.983 1.00 91.50 176 GLU A O 1
ATOM 1344 N N . LEU A 1 177 ? 16.827 5.789 2.548 1.00 95.25 177 LEU A N 1
ATOM 1345 C CA . LEU A 1 177 ? 16.198 4.951 3.536 1.00 95.25 177 LEU A CA 1
ATOM 1346 C C . LEU A 1 177 ? 17.102 3.767 3.879 1.00 95.25 177 LEU A C 1
ATOM 1348 O O . LEU A 1 177 ? 17.664 3.112 3.002 1.00 95.25 177 LEU A O 1
ATOM 1352 N N . GLN A 1 178 ? 17.239 3.485 5.170 1.00 95.50 178 GLN A N 1
ATOM 1353 C CA . GLN A 1 178 ? 18.124 2.444 5.689 1.00 95.50 178 GLN A CA 1
ATOM 1354 C C . GLN A 1 178 ? 17.389 1.569 6.698 1.00 95.50 178 GLN A C 1
ATOM 1356 O O . GLN A 1 178 ? 16.240 1.834 7.065 1.00 95.50 178 GLN A O 1
ATOM 1361 N N . THR A 1 179 ? 18.064 0.533 7.177 1.00 96.88 179 THR A N 1
ATOM 1362 C CA . THR A 1 179 ? 17.619 -0.262 8.316 1.00 96.88 179 THR A CA 1
ATOM 1363 C C . THR A 1 179 ? 18.475 0.021 9.544 1.00 96.88 179 THR A C 1
ATOM 1365 O O . THR A 1 179 ? 19.653 0.364 9.462 1.00 96.88 179 THR A O 1
ATOM 1368 N N . SER A 1 180 ? 17.857 -0.067 10.716 1.00 96.56 180 SER A N 1
ATOM 1369 C CA . SER A 1 180 ? 18.554 -0.061 12.001 1.00 96.56 180 SER A CA 1
ATOM 1370 C C . SER A 1 180 ? 17.768 -0.883 13.012 1.00 96.56 180 SER A C 1
ATOM 1372 O O . SER A 1 180 ? 16.612 -1.221 12.763 1.00 96.56 180 SER A O 1
ATOM 1374 N N . ALA A 1 181 ? 18.370 -1.223 14.154 1.00 97.75 181 ALA A N 1
ATOM 1375 C CA . ALA A 1 181 ? 17.680 -1.970 15.205 1.00 97.75 181 ALA A CA 1
ATOM 1376 C C . ALA A 1 181 ? 16.320 -1.329 15.543 1.00 97.75 181 ALA A C 1
ATOM 1378 O O . ALA A 1 181 ? 16.228 -0.110 15.712 1.00 97.75 181 ALA A O 1
ATOM 1379 N N . CYS A 1 182 ? 15.270 -2.145 15.630 1.00 97.69 182 CYS A N 1
ATOM 1380 C CA . CYS A 1 182 ? 13.930 -1.655 15.932 1.00 97.69 182 CYS A CA 1
ATOM 1381 C C . CYS A 1 182 ? 13.874 -0.985 17.314 1.00 97.69 182 CYS A C 1
ATOM 1383 O O . CYS A 1 182 ? 14.214 -1.588 18.332 1.00 97.69 182 CYS A O 1
ATOM 1385 N N . ASP A 1 183 ? 13.387 0.251 17.344 1.00 96.94 183 ASP A N 1
ATOM 1386 C CA . ASP A 1 183 ? 13.150 1.057 18.533 1.00 96.94 183 ASP A CA 1
ATOM 1387 C C . ASP A 1 183 ? 11.727 1.649 18.471 1.00 96.94 183 ASP A C 1
ATOM 1389 O O . ASP A 1 183 ? 11.480 2.617 17.745 1.00 96.94 183 ASP A O 1
ATOM 1393 N N . PRO A 1 184 ? 10.774 1.115 19.259 1.00 92.94 184 PRO A N 1
ATOM 1394 C CA . PRO A 1 184 ? 9.407 1.635 19.343 1.00 92.94 184 PRO A CA 1
ATOM 1395 C C . PRO A 1 184 ? 9.306 3.129 19.693 1.00 92.94 184 PRO A C 1
ATOM 1397 O O . PRO A 1 184 ? 8.315 3.792 19.361 1.00 92.94 184 PRO A O 1
ATOM 1400 N N . ALA A 1 185 ? 10.307 3.683 20.382 1.00 94.81 185 ALA A N 1
ATOM 1401 C CA . ALA A 1 185 ? 10.339 5.091 20.757 1.00 94.81 185 ALA A CA 1
ATOM 1402 C C . ALA A 1 185 ? 10.854 5.994 19.628 1.00 94.81 185 ALA A C 1
ATOM 1404 O O . ALA A 1 185 ? 10.609 7.202 19.675 1.00 94.81 185 ALA A O 1
ATOM 1405 N N . ASN A 1 186 ? 11.516 5.439 18.609 1.00 95.06 186 ASN A N 1
ATOM 1406 C CA . ASN A 1 186 ? 12.132 6.216 17.546 1.00 95.06 186 ASN A CA 1
ATOM 1407 C C . ASN A 1 186 ? 11.077 6.727 16.542 1.00 95.06 186 ASN A C 1
ATOM 1409 O O . ASN A 1 186 ? 10.497 5.939 15.791 1.00 95.06 186 ASN A O 1
ATOM 1413 N N . PRO A 1 187 ? 10.834 8.050 16.460 1.00 94.62 187 PRO A N 1
ATOM 1414 C CA . PRO A 1 187 ? 9.863 8.610 15.522 1.00 94.62 187 PRO A CA 1
ATOM 1415 C C . PRO A 1 187 ? 10.249 8.418 14.049 1.00 94.62 187 PRO A C 1
ATOM 1417 O O . PRO A 1 187 ? 9.369 8.470 13.190 1.00 94.62 187 PRO A O 1
ATOM 1420 N N . ASN A 1 188 ? 11.530 8.193 13.746 1.00 94.56 188 ASN A N 1
ATOM 1421 C CA . ASN A 1 188 ? 12.016 7.991 12.382 1.00 94.56 188 ASN A CA 1
ATOM 1422 C C . ASN A 1 188 ? 11.841 6.549 11.888 1.00 94.56 188 ASN A C 1
ATOM 1424 O O . ASN A 1 188 ? 12.146 6.259 10.736 1.00 94.56 188 ASN A O 1
ATOM 1428 N N . GLN A 1 189 ? 11.342 5.650 12.734 1.00 96.94 189 GLN A N 1
ATOM 1429 C CA . GLN A 1 189 ? 10.966 4.293 12.339 1.00 96.94 189 GLN A CA 1
ATOM 1430 C C . GLN A 1 189 ? 9.449 4.120 12.212 1.00 96.94 189 GLN A C 1
ATOM 1432 O O . GLN A 1 189 ? 8.966 3.001 12.066 1.00 96.94 189 GLN A O 1
ATOM 1437 N N . ARG A 1 190 ? 8.687 5.220 12.269 1.00 96.44 190 ARG A N 1
ATOM 1438 C CA . ARG A 1 190 ? 7.224 5.204 12.182 1.00 96.44 190 ARG A CA 1
ATOM 1439 C C . ARG A 1 190 ? 6.757 5.632 10.800 1.00 96.44 190 ARG A C 1
ATOM 1441 O O . ARG A 1 190 ? 7.153 6.688 10.305 1.00 96.44 190 ARG A O 1
ATOM 1448 N N . TRP A 1 191 ? 5.853 4.855 10.225 1.00 96.75 191 TRP A N 1
ATOM 1449 C CA . TRP A 1 191 ? 5.429 4.932 8.836 1.00 96.75 191 TRP A CA 1
ATOM 1450 C C . TRP A 1 191 ? 3.913 4.872 8.728 1.00 96.75 191 TRP A C 1
ATOM 1452 O O . TRP A 1 191 ? 3.273 4.028 9.346 1.00 96.75 191 TRP A O 1
ATOM 1462 N N . THR A 1 192 ? 3.345 5.719 7.881 1.00 95.19 192 THR A N 1
ATOM 1463 C CA . THR A 1 192 ? 1.938 5.681 7.488 1.00 95.19 192 THR A CA 1
ATOM 1464 C C . THR A 1 192 ? 1.842 5.113 6.077 1.00 95.19 192 THR A C 1
ATOM 1466 O O . THR A 1 192 ? 2.371 5.714 5.139 1.00 95.19 192 THR A O 1
ATOM 1469 N N . ILE A 1 193 ? 1.137 3.992 5.907 1.00 96.00 193 ILE A N 1
ATOM 1470 C CA . ILE A 1 193 ? 0.890 3.379 4.593 1.00 96.00 193 ILE A CA 1
ATOM 1471 C C . ILE A 1 193 ? -0.500 3.782 4.084 1.00 96.00 193 ILE A C 1
ATOM 1473 O O . ILE A 1 193 ? -1.532 3.356 4.605 1.00 96.00 193 ILE A O 1
ATOM 1477 N N . LYS A 1 194 ? -0.536 4.584 3.021 1.00 91.50 194 LYS A N 1
ATOM 1478 C CA . LYS A 1 194 ? -1.753 5.106 2.389 1.00 91.50 194 LYS A CA 1
ATOM 1479 C C . LYS A 1 194 ? -2.058 4.354 1.100 1.00 91.50 194 LYS A C 1
ATOM 1481 O O . LYS A 1 194 ? -1.660 4.754 0.010 1.00 91.50 194 LYS A O 1
ATOM 1486 N N . THR A 1 195 ? -2.794 3.254 1.227 1.00 90.00 195 THR A N 1
ATOM 1487 C CA . THR A 1 195 ? -3.186 2.387 0.093 1.00 90.00 195 THR A CA 1
ATOM 1488 C C . THR A 1 195 ? -4.189 3.027 -0.872 1.00 90.00 195 THR A C 1
ATOM 1490 O O . THR A 1 195 ? -4.348 2.568 -1.993 1.00 90.00 195 THR A O 1
ATOM 1493 N N . ASP A 1 196 ? -4.882 4.084 -0.457 1.00 84.44 196 ASP A N 1
ATOM 1494 C CA . ASP A 1 196 ? -5.813 4.860 -1.282 1.00 84.44 196 ASP A CA 1
ATOM 1495 C C . ASP A 1 196 ? -5.104 5.811 -2.253 1.00 84.44 196 ASP A C 1
ATOM 1497 O O . ASP A 1 196 ? -5.622 6.090 -3.332 1.00 84.44 196 ASP A O 1
ATOM 1501 N N . THR A 1 197 ? -3.922 6.291 -1.870 1.00 87.38 197 THR A N 1
ATOM 1502 C CA . THR A 1 197 ? -3.085 7.175 -2.694 1.00 87.38 197 THR A CA 1
ATOM 1503 C C . THR A 1 197 ? -1.803 6.499 -3.180 1.00 87.38 197 THR A C 1
ATOM 1505 O O . THR A 1 197 ? -1.044 7.132 -3.908 1.00 87.38 197 THR A O 1
ATOM 1508 N N . ASN A 1 198 ? -1.594 5.224 -2.821 1.00 92.06 198 ASN A N 1
ATOM 1509 C CA . ASN A 1 198 ? -0.387 4.429 -3.069 1.00 92.06 198 ASN A CA 1
ATOM 1510 C C . ASN A 1 198 ? 0.883 5.155 -2.617 1.00 92.06 198 ASN A C 1
ATOM 1512 O O . ASN A 1 198 ? 1.778 5.416 -3.413 1.00 92.06 198 ASN A O 1
ATOM 1516 N N . ARG A 1 199 ? 0.931 5.529 -1.335 1.00 92.62 199 ARG A N 1
ATOM 1517 C CA . ARG A 1 199 ? 2.075 6.233 -0.741 1.00 92.62 199 ARG A CA 1
ATOM 1518 C C . ARG A 1 199 ? 2.455 5.660 0.604 1.00 92.62 199 ARG A C 1
ATOM 1520 O O . ARG A 1 199 ? 1.599 5.217 1.368 1.00 92.62 199 ARG A O 1
ATOM 1527 N N . ILE A 1 200 ? 3.732 5.786 0.929 1.00 96.50 200 ILE A N 1
ATOM 1528 C CA . ILE A 1 200 ? 4.262 5.551 2.269 1.00 96.50 200 ILE A CA 1
ATOM 1529 C C . ILE A 1 200 ? 4.907 6.852 2.742 1.00 96.50 200 ILE A C 1
ATOM 1531 O O . ILE A 1 200 ? 5.570 7.534 1.964 1.00 96.50 200 ILE A O 1
ATOM 1535 N N . GLN A 1 201 ? 4.665 7.235 3.992 1.00 95.31 201 GLN A N 1
ATOM 1536 C CA . GLN A 1 201 ? 5.142 8.499 4.555 1.00 95.31 201 GLN A CA 1
ATOM 1537 C C . GLN A 1 201 ? 5.710 8.284 5.954 1.00 95.31 201 GLN A C 1
ATOM 1539 O O . GLN A 1 201 ? 5.139 7.486 6.700 1.00 95.31 201 GLN A O 1
ATOM 1544 N N . PRO A 1 202 ? 6.745 9.026 6.372 1.00 95.25 202 PRO A N 1
ATOM 1545 C CA . PRO A 1 202 ? 7.080 9.124 7.784 1.00 95.25 202 PRO A CA 1
ATOM 1546 C C . PRO A 1 202 ? 5.873 9.616 8.590 1.00 95.25 202 PRO A C 1
ATOM 1548 O O . PRO A 1 202 ? 5.299 10.664 8.287 1.00 95.25 202 PRO A O 1
ATOM 1551 N N . ALA A 1 203 ? 5.496 8.899 9.648 1.00 93.06 203 ALA A N 1
ATOM 1552 C CA . ALA A 1 203 ? 4.318 9.239 10.449 1.00 93.06 203 ALA A CA 1
ATOM 1553 C C . ALA A 1 203 ? 4.441 10.624 11.113 1.00 93.06 203 ALA A C 1
ATOM 1555 O O . ALA A 1 203 ? 3.446 11.315 11.323 1.00 93.06 203 ALA A O 1
ATOM 1556 N N . THR A 1 204 ? 5.670 11.051 11.416 1.00 91.69 204 THR A N 1
ATOM 1557 C CA . THR A 1 204 ? 5.972 12.350 12.032 1.00 91.69 204 THR A CA 1
ATOM 1558 C C . THR A 1 204 ? 6.179 13.485 11.031 1.00 91.69 204 THR A C 1
ATOM 1560 O O . THR A 1 204 ? 6.186 14.644 11.441 1.00 91.69 204 THR A O 1
ATOM 1563 N N . GLN A 1 205 ? 6.319 13.186 9.734 1.00 91.88 205 GLN A N 1
ATOM 1564 C CA . GLN A 1 205 ? 6.531 14.179 8.674 1.00 91.88 205 GLN A CA 1
ATOM 1565 C C . GLN A 1 205 ? 5.672 13.852 7.441 1.00 91.88 205 GLN A C 1
ATOM 1567 O O . GLN A 1 205 ? 6.195 13.452 6.404 1.00 91.88 205 GLN A O 1
ATOM 1572 N N . PRO A 1 206 ? 4.341 14.053 7.516 1.00 90.12 206 PRO A N 1
ATOM 1573 C CA . PRO A 1 206 ? 3.405 13.693 6.445 1.00 90.12 206 PRO A CA 1
ATOM 1574 C C . PRO A 1 206 ? 3.505 14.586 5.196 1.00 90.12 206 PRO A C 1
ATOM 1576 O O . PRO A 1 206 ? 2.740 14.405 4.250 1.00 90.12 206 PRO A O 1
ATOM 1579 N N . THR A 1 207 ? 4.404 15.572 5.188 1.00 92.25 207 THR A N 1
ATOM 1580 C CA . THR A 1 207 ? 4.790 16.337 3.993 1.00 92.25 207 THR A CA 1
ATOM 1581 C C . THR A 1 207 ? 5.878 15.640 3.182 1.00 92.25 207 THR A C 1
ATOM 1583 O O . THR A 1 207 ? 6.189 16.104 2.090 1.00 92.25 207 THR A O 1
ATOM 1586 N N . LEU A 1 208 ? 6.463 14.563 3.713 1.00 93.31 208 LEU A N 1
ATOM 1587 C CA . LEU A 1 208 ? 7.457 13.739 3.044 1.00 93.31 208 LEU A CA 1
ATOM 1588 C C . LEU A 1 208 ? 6.854 12.399 2.610 1.00 93.31 208 LEU A C 1
ATOM 1590 O O . LEU A 1 208 ? 5.931 11.873 3.242 1.00 93.31 208 LEU A O 1
ATOM 1594 N N . CYS A 1 209 ? 7.366 11.869 1.509 1.00 94.62 209 CYS A N 1
ATOM 1595 C CA . CYS A 1 209 ? 6.919 10.647 0.862 1.00 94.62 209 CYS A CA 1
ATOM 1596 C C . CYS A 1 209 ? 8.136 9.772 0.564 1.00 94.62 209 CYS A C 1
ATOM 1598 O O . CYS A 1 209 ? 9.205 10.283 0.238 1.00 94.62 209 CYS A O 1
ATOM 1600 N N . VAL A 1 210 ? 7.967 8.458 0.694 1.00 95.81 210 VAL A N 1
ATOM 1601 C CA . VAL A 1 210 ? 8.952 7.501 0.191 1.00 95.81 210 VAL A CA 1
ATOM 1602 C C . VAL A 1 210 ? 8.976 7.595 -1.333 1.00 95.81 210 VAL A C 1
ATOM 1604 O O . VAL A 1 210 ? 7.919 7.626 -1.965 1.00 95.81 210 VAL A O 1
ATOM 1607 N N . GLU A 1 211 ? 10.173 7.649 -1.898 1.00 93.81 211 GLU A N 1
ATOM 1608 C CA . GLU A 1 211 ? 10.421 7.858 -3.318 1.00 93.81 211 GLU A CA 1
ATOM 1609 C C . GLU A 1 211 ? 11.416 6.822 -3.840 1.00 93.81 211 GLU A C 1
ATOM 1611 O O . GLU A 1 211 ? 12.364 6.432 -3.154 1.00 93.81 211 GLU A O 1
ATOM 1616 N N . VAL A 1 212 ? 11.173 6.354 -5.060 1.00 93.25 212 VAL A N 1
ATOM 1617 C CA . VAL A 1 212 ? 12.073 5.470 -5.793 1.00 93.25 212 VAL A CA 1
ATOM 1618 C C . VAL A 1 212 ? 12.403 6.133 -7.114 1.00 93.25 212 VAL A C 1
ATOM 1620 O O . VAL A 1 212 ? 11.659 5.973 -8.079 1.00 93.25 212 VAL A O 1
ATOM 1623 N N . ASP A 1 213 ? 13.511 6.867 -7.153 1.00 86.75 213 ASP A N 1
ATOM 1624 C CA . ASP A 1 213 ? 13.986 7.486 -8.386 1.00 86.75 213 ASP A CA 1
ATOM 1625 C C . ASP A 1 213 ? 14.438 6.385 -9.367 1.00 86.75 213 ASP A C 1
ATOM 1627 O O . ASP A 1 213 ? 15.446 5.714 -9.120 1.00 86.75 213 ASP A O 1
ATOM 1631 N N . PRO A 1 214 ? 13.726 6.156 -10.486 1.00 79.12 214 PRO A N 1
ATOM 1632 C CA . PRO A 1 214 ? 14.136 5.180 -11.482 1.00 79.12 214 PRO A CA 1
ATOM 1633 C C . PRO A 1 214 ? 15.454 5.574 -12.149 1.00 79.12 214 PRO A C 1
ATOM 1635 O O . PRO A 1 214 ? 16.073 4.716 -12.773 1.00 79.12 214 PRO A O 1
ATOM 1638 N N . MET A 1 215 ? 15.883 6.836 -12.027 1.00 80.75 215 MET A N 1
ATOM 1639 C CA . MET A 1 215 ? 17.144 7.330 -12.560 1.00 80.75 215 MET A CA 1
ATOM 1640 C C . MET A 1 215 ? 18.339 7.100 -11.626 1.00 80.75 215 MET A C 1
ATOM 1642 O O . MET A 1 215 ? 19.478 7.250 -12.080 1.00 80.75 215 MET A O 1
ATOM 1646 N N . ASP A 1 216 ? 18.122 6.677 -10.378 1.00 83.44 216 ASP A N 1
ATOM 1647 C CA . ASP A 1 216 ? 19.202 6.368 -9.443 1.00 83.44 216 ASP A CA 1
ATOM 1648 C C . ASP A 1 216 ? 19.921 5.058 -9.812 1.00 83.44 216 ASP A C 1
ATOM 1650 O O . ASP A 1 216 ? 19.332 3.978 -9.886 1.00 83.44 216 ASP A O 1
ATOM 1654 N N . GLU A 1 217 ? 21.241 5.137 -10.000 1.00 81.62 217 GLU A N 1
ATOM 1655 C CA . GLU A 1 217 ? 22.078 3.981 -10.341 1.00 81.62 217 GLU A CA 1
ATOM 1656 C C . GLU A 1 217 ? 22.158 2.968 -9.194 1.00 81.62 217 GLU A C 1
ATOM 1658 O O . GLU A 1 217 ? 22.329 1.769 -9.427 1.00 81.62 217 GLU A O 1
ATOM 1663 N N . ALA A 1 218 ? 22.039 3.445 -7.954 1.00 85.12 218 ALA A N 1
ATOM 1664 C CA . ALA A 1 218 ? 22.091 2.619 -6.758 1.00 85.12 218 ALA A CA 1
ATOM 1665 C C . ALA A 1 218 ? 20.720 2.023 -6.391 1.00 85.12 218 ALA A C 1
ATOM 1667 O O . ALA A 1 218 ? 20.640 1.227 -5.446 1.00 85.12 218 ALA A O 1
ATOM 1668 N N . ASN A 1 219 ? 19.669 2.360 -7.155 1.00 88.00 219 ASN A N 1
ATOM 1669 C CA . ASN A 1 219 ? 18.282 1.950 -6.937 1.00 88.00 219 ASN A CA 1
ATOM 1670 C C . ASN A 1 219 ? 17.822 2.154 -5.479 1.00 88.00 219 ASN A C 1
ATOM 1672 O O . ASN A 1 219 ? 17.084 1.326 -4.930 1.00 88.00 219 ASN A O 1
ATOM 1676 N N . ARG A 1 220 ? 18.319 3.205 -4.819 1.00 93.00 220 ARG A N 1
ATOM 1677 C CA . ARG A 1 220 ? 18.024 3.514 -3.425 1.00 93.00 220 ARG A CA 1
ATOM 1678 C C . ARG A 1 220 ? 16.605 4.023 -3.312 1.00 93.00 220 ARG A C 1
ATOM 1680 O O . ARG A 1 220 ? 16.105 4.782 -4.138 1.00 93.00 220 ARG A O 1
ATOM 1687 N N . VAL A 1 221 ? 15.960 3.597 -2.240 1.00 96.06 221 VAL A N 1
ATOM 1688 C CA . VAL A 1 221 ? 14.712 4.199 -1.800 1.00 96.06 221 VAL A CA 1
ATOM 1689 C C . VAL A 1 221 ? 15.065 5.382 -0.915 1.00 96.06 221 VAL A C 1
ATOM 1691 O O . VAL A 1 221 ? 15.915 5.268 -0.033 1.00 96.06 221 VAL A O 1
ATOM 1694 N N . SER A 1 222 ? 14.415 6.515 -1.135 1.00 94.31 222 SER A N 1
ATOM 1695 C CA . SER A 1 222 ? 14.652 7.751 -0.398 1.00 94.31 222 SER A CA 1
ATOM 1696 C C . SER A 1 222 ? 13.358 8.299 0.201 1.00 94.31 222 SER A C 1
ATOM 1698 O O . SER A 1 222 ? 12.270 7.743 0.032 1.00 94.31 222 SER A O 1
ATOM 1700 N N . VAL A 1 223 ? 13.478 9.377 0.969 1.00 93.94 223 VAL A N 1
ATOM 1701 C CA . VAL A 1 223 ? 12.373 10.179 1.480 1.00 93.94 223 VAL A CA 1
ATOM 1702 C C . VAL A 1 223 ? 12.521 11.587 0.912 1.00 93.94 223 VAL A C 1
ATOM 1704 O O . VAL A 1 223 ? 13.493 12.284 1.204 1.00 93.94 223 VAL A O 1
ATOM 1707 N N . ALA A 1 224 ? 11.534 12.014 0.131 1.00 92.25 224 ALA A N 1
ATOM 1708 C CA . ALA A 1 224 ? 11.502 13.305 -0.549 1.00 92.25 224 ALA A CA 1
ATOM 1709 C C . ALA A 1 224 ? 10.238 14.095 -0.184 1.00 92.25 224 ALA A C 1
ATOM 1711 O O . ALA A 1 224 ? 9.338 13.591 0.493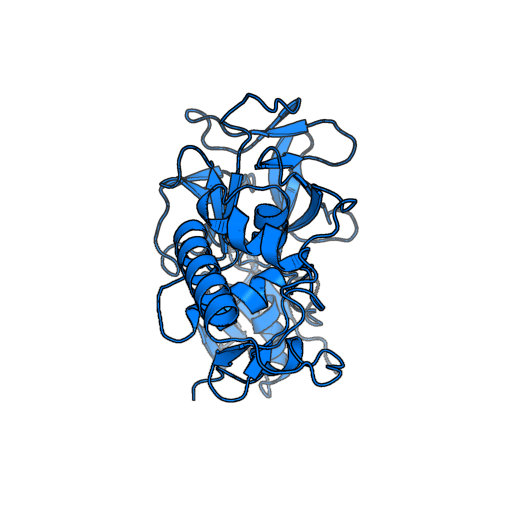 1.00 92.25 224 ALA A O 1
ATOM 1712 N N . ALA A 1 225 ? 10.155 15.359 -0.607 1.00 92.56 225 ALA A N 1
ATOM 1713 C CA . ALA A 1 225 ? 8.928 16.136 -0.461 1.00 92.56 225 ALA A CA 1
ATOM 1714 C C . ALA A 1 225 ? 7.786 15.464 -1.235 1.00 92.56 225 ALA A C 1
ATOM 1716 O O . ALA A 1 225 ? 7.962 15.047 -2.373 1.00 92.56 225 ALA A O 1
ATOM 1717 N N . CYS A 1 226 ? 6.602 15.365 -0.635 1.00 92.00 226 CYS A N 1
ATOM 1718 C CA . CYS A 1 226 ? 5.458 14.793 -1.330 1.00 92.00 226 CYS A CA 1
ATOM 1719 C C . CYS A 1 226 ? 5.040 15.664 -2.512 1.00 92.00 226 CYS A C 1
ATOM 1721 O O . CYS A 1 226 ? 4.647 16.819 -2.339 1.00 92.00 226 CYS A O 1
ATOM 1723 N N . GLU A 1 227 ? 5.005 15.060 -3.690 1.00 89.62 227 GLU A N 1
ATOM 1724 C CA . GLU A 1 227 ? 4.556 15.690 -4.928 1.00 89.62 227 GLU A CA 1
ATOM 1725 C C . GLU A 1 227 ? 3.222 15.093 -5.361 1.00 89.62 227 GLU A C 1
ATOM 1727 O O . GLU A 1 227 ? 2.797 14.066 -4.836 1.00 89.62 227 GLU A O 1
ATOM 1732 N N . LEU A 1 228 ? 2.479 15.736 -6.263 1.00 75.50 228 LEU A N 1
ATOM 1733 C CA . LEU A 1 228 ? 1.212 15.171 -6.736 1.00 75.50 228 LEU A CA 1
ATOM 1734 C C . LEU A 1 228 ? 1.485 13.969 -7.659 1.00 75.50 228 LEU A C 1
ATOM 1736 O O . LEU A 1 228 ? 2.414 13.970 -8.455 1.00 75.50 228 LEU A O 1
ATOM 1740 N N . VAL A 1 229 ? 0.649 12.938 -7.567 1.00 65.12 229 VAL A N 1
ATOM 1741 C CA . VAL A 1 229 ? 0.555 11.872 -8.580 1.00 65.12 229 VAL A CA 1
ATOM 1742 C C . VAL A 1 229 ? -0.583 12.303 -9.517 1.00 65.12 229 VAL A C 1
ATOM 1744 O O . VAL A 1 229 ? -1.627 12.723 -9.004 1.00 65.12 229 VAL A O 1
ATOM 1747 N N . PRO A 1 230 ? -0.414 12.276 -10.853 1.00 63.16 230 PRO A N 1
ATOM 1748 C CA . PRO A 1 230 ? 0.591 11.516 -11.606 1.00 63.16 230 PRO A CA 1
ATOM 1749 C C . PRO A 1 230 ? 1.888 12.263 -11.953 1.00 63.16 230 PRO A C 1
ATOM 1751 O O . PRO A 1 230 ? 2.699 11.710 -12.676 1.00 63.16 230 PRO A O 1
ATOM 1754 N N . THR A 1 231 ? 2.106 13.496 -11.483 1.00 70.56 231 THR A N 1
ATOM 1755 C CA . THR A 1 231 ? 3.294 14.280 -11.885 1.00 70.56 231 THR A CA 1
ATOM 1756 C C . THR A 1 231 ? 4.624 13.716 -11.381 1.00 70.56 231 THR A C 1
ATOM 1758 O O . THR A 1 231 ? 5.652 14.016 -11.971 1.00 70.56 231 THR A O 1
ATOM 1761 N N . ASN A 1 232 ? 4.593 12.907 -10.322 1.00 79.12 232 ASN A N 1
ATOM 1762 C CA . ASN A 1 232 ? 5.732 12.147 -9.823 1.00 79.12 232 ASN A CA 1
ATOM 1763 C C . ASN A 1 232 ? 5.249 10.731 -9.469 1.00 79.12 232 ASN A C 1
ATOM 1765 O O . ASN A 1 232 ? 4.702 10.488 -8.389 1.00 79.12 232 ASN A O 1
ATOM 1769 N N . ASP A 1 233 ? 5.370 9.811 -10.422 1.00 84.56 233 ASP A N 1
ATOM 1770 C CA . ASP A 1 233 ? 5.036 8.395 -10.254 1.00 84.56 233 ASP A CA 1
ATOM 1771 C C . ASP A 1 233 ? 6.120 7.618 -9.483 1.00 84.56 233 ASP A C 1
ATOM 1773 O O . ASP A 1 233 ? 5.863 6.505 -9.025 1.00 84.56 233 ASP A O 1
ATOM 1777 N N . HIS A 1 234 ? 7.275 8.230 -9.208 1.00 89.50 234 HIS A N 1
ATOM 1778 C CA . HIS A 1 234 ? 8.347 7.664 -8.380 1.00 89.50 234 HIS A CA 1
ATOM 1779 C C . HIS A 1 234 ? 7.940 7.535 -6.901 1.00 89.50 234 HIS A C 1
ATOM 1781 O O . HIS A 1 234 ? 8.525 6.755 -6.150 1.00 89.50 234 HIS A O 1
ATOM 1787 N N . GLN A 1 235 ? 6.901 8.262 -6.476 1.00 93.12 235 GLN A N 1
ATOM 1788 C CA . GLN A 1 235 ? 6.301 8.166 -5.138 1.00 93.12 235 GLN A CA 1
ATOM 1789 C C . GLN A 1 235 ? 5.129 7.172 -5.068 1.00 93.12 235 GLN A C 1
ATOM 1791 O O . GLN A 1 235 ? 4.477 7.052 -4.026 1.00 93.12 235 GLN A O 1
ATOM 1796 N N . PHE A 1 236 ? 4.825 6.475 -6.169 1.00 92.69 236 PHE A N 1
ATOM 1797 C CA . PHE A 1 236 ? 3.826 5.414 -6.190 1.00 92.69 236 PHE A CA 1
ATOM 1798 C C . PHE A 1 236 ? 4.411 4.143 -5.572 1.00 92.69 236 PHE A C 1
ATOM 1800 O O . PHE A 1 236 ? 5.242 3.467 -6.179 1.00 92.69 236 PHE A O 1
ATOM 1807 N N . LEU A 1 237 ? 3.920 3.793 -4.385 1.00 94.56 237 LEU A N 1
ATOM 1808 C CA . LEU A 1 237 ? 4.199 2.531 -3.713 1.00 94.56 237 LEU A CA 1
ATOM 1809 C C . LEU A 1 237 ? 2.900 1.839 -3.324 1.00 94.56 237 LEU A C 1
ATOM 1811 O O . LEU A 1 237 ? 2.058 2.397 -2.615 1.00 94.56 237 LEU A O 1
ATOM 1815 N N . THR A 1 238 ? 2.745 0.593 -3.755 1.00 94.44 238 THR A N 1
ATOM 1816 C CA . THR A 1 238 ? 1.547 -0.199 -3.485 1.00 94.44 238 THR A CA 1
ATOM 1817 C C . THR A 1 238 ? 1.878 -1.502 -2.775 1.00 94.44 238 THR A C 1
ATOM 1819 O O . THR A 1 238 ? 2.964 -2.056 -2.922 1.00 94.44 238 THR A O 1
ATOM 1822 N N . LEU A 1 239 ? 0.917 -1.997 -1.995 1.00 96.25 239 LEU A N 1
ATOM 1823 C CA . LEU A 1 239 ? 0.974 -3.339 -1.411 1.00 96.25 239 LEU A CA 1
ATOM 1824 C C . LEU A 1 239 ? 0.258 -4.381 -2.279 1.00 96.25 239 LEU A C 1
ATOM 1826 O O . LEU A 1 239 ? 0.297 -5.573 -1.977 1.00 96.25 239 LEU A O 1
ATOM 1830 N N . ALA A 1 240 ? -0.452 -3.934 -3.319 1.00 92.75 240 ALA A N 1
ATOM 1831 C CA . ALA A 1 240 ? -1.091 -4.834 -4.259 1.00 92.75 240 ALA A CA 1
ATOM 1832 C C . ALA A 1 240 ? -0.008 -5.472 -5.141 1.00 92.75 240 ALA A C 1
ATOM 1834 O O . ALA A 1 240 ? 0.790 -4.740 -5.727 1.00 92.75 240 ALA A O 1
ATOM 1835 N N . PRO A 1 241 ? 0.045 -6.809 -5.248 1.00 90.56 241 PRO A N 1
ATOM 1836 C CA . PRO A 1 241 ? 0.996 -7.443 -6.144 1.00 90.56 241 PRO A CA 1
ATOM 1837 C C . PRO A 1 241 ? 0.724 -7.014 -7.594 1.00 90.56 241 PRO A C 1
ATOM 1839 O O . PRO A 1 241 ? -0.449 -6.901 -7.973 1.00 90.56 241 PRO A O 1
ATOM 1842 N N . PRO A 1 242 ? 1.775 -6.822 -8.415 1.00 87.50 242 PRO A N 1
ATOM 1843 C CA . PRO A 1 242 ? 1.622 -6.642 -9.848 1.00 87.50 242 PRO A CA 1
ATOM 1844 C C . PRO A 1 242 ? 0.789 -7.772 -10.444 1.00 87.50 242 PRO A C 1
ATOM 1846 O O . PRO A 1 242 ? 0.886 -8.928 -10.010 1.00 87.50 242 PRO A O 1
ATOM 1849 N N . VAL A 1 243 ? -0.027 -7.438 -11.443 1.00 84.00 243 VAL A N 1
ATOM 1850 C CA . VAL A 1 243 ? -0.806 -8.430 -12.189 1.00 84.00 243 VAL A CA 1
ATOM 1851 C C . VAL A 1 243 ? 0.157 -9.456 -12.791 1.00 84.00 243 VAL A C 1
ATOM 1853 O O . VAL A 1 243 ? 1.239 -9.103 -13.257 1.00 84.00 243 VAL A O 1
ATOM 1856 N N . ALA A 1 244 ? -0.213 -10.738 -12.754 1.00 80.00 244 ALA A N 1
ATOM 1857 C CA . ALA A 1 244 ? 0.580 -11.770 -13.408 1.00 80.00 244 ALA A CA 1
ATOM 1858 C C . ALA A 1 244 ? 0.730 -11.435 -14.901 1.00 80.00 244 ALA A C 1
ATOM 1860 O O . ALA A 1 244 ? -0.246 -11.087 -15.563 1.00 80.00 244 ALA A O 1
ATOM 1861 N N . SER A 1 245 ? 1.955 -11.522 -15.407 1.00 79.62 245 SER A N 1
ATOM 1862 C CA . SER A 1 245 ? 2.307 -11.164 -16.777 1.00 79.62 245 SER A CA 1
ATOM 1863 C C . SER A 1 245 ? 2.963 -12.361 -17.446 1.00 79.62 245 SER A C 1
ATOM 1865 O O . SER A 1 245 ? 3.924 -12.909 -16.901 1.00 79.62 245 SER A O 1
ATOM 1867 N N . ASP A 1 246 ? 2.479 -12.733 -18.632 1.00 84.19 246 ASP A N 1
ATOM 1868 C CA . ASP A 1 246 ? 3.145 -13.746 -19.459 1.00 84.19 246 ASP A CA 1
ATOM 1869 C C . ASP A 1 246 ? 4.247 -13.137 -20.339 1.00 84.19 246 ASP A C 1
ATOM 1871 O O . ASP A 1 246 ? 4.986 -13.869 -20.986 1.00 84.19 246 ASP A O 1
ATOM 1875 N N . CYS A 1 247 ? 4.397 -11.807 -20.367 1.00 83.94 247 CYS A N 1
ATOM 1876 C CA . CYS A 1 247 ? 5.407 -11.118 -21.178 1.00 83.94 247 CYS A CA 1
ATOM 1877 C C . CYS A 1 247 ? 6.788 -11.048 -20.499 1.00 83.94 247 CYS A C 1
ATOM 1879 O O . CYS A 1 247 ? 7.548 -10.110 -20.742 1.00 83.94 247 CYS A O 1
ATOM 1881 N N . GLY A 1 248 ? 7.062 -11.969 -19.569 1.00 72.19 248 GLY A N 1
ATOM 1882 C CA . GLY A 1 248 ? 8.182 -11.899 -18.630 1.00 72.19 248 GLY A CA 1
ATOM 1883 C C . GLY A 1 248 ? 9.305 -12.928 -18.858 1.00 72.19 248 GLY A C 1
ATOM 1884 O O . GLY A 1 248 ? 9.108 -13.902 -19.588 1.00 72.19 248 GLY A O 1
ATOM 1885 N N . PRO A 1 249 ? 10.458 -12.759 -18.166 1.00 84.44 249 PRO A N 1
ATOM 1886 C CA . PRO A 1 249 ? 10.789 -11.635 -17.274 1.00 84.44 249 PRO A CA 1
ATOM 1887 C C . PRO A 1 249 ? 10.963 -10.316 -18.046 1.00 84.44 249 PRO A C 1
ATOM 1889 O O . PRO A 1 249 ? 11.381 -10.332 -19.197 1.00 84.44 249 PRO A O 1
ATOM 1892 N N . PHE A 1 250 ? 10.604 -9.188 -17.426 1.00 91.12 250 PHE A N 1
ATOM 1893 C CA . PHE A 1 250 ? 10.763 -7.871 -18.051 1.00 91.12 250 PHE A CA 1
ATOM 1894 C C . PHE A 1 250 ? 12.227 -7.444 -18.114 1.00 91.12 250 PHE A C 1
ATOM 1896 O O . PHE A 1 250 ? 13.001 -7.701 -17.188 1.00 91.12 250 PHE A O 1
ATOM 1903 N N . ASP A 1 251 ? 12.559 -6.709 -19.170 1.00 92.00 251 ASP A N 1
ATOM 1904 C CA . ASP A 1 251 ? 13.837 -6.034 -19.330 1.00 92.00 251 ASP A CA 1
ATOM 1905 C C . ASP A 1 251 ? 13.735 -4.630 -18.726 1.00 92.00 251 ASP A C 1
ATOM 1907 O O . ASP A 1 251 ? 13.068 -3.739 -19.256 1.00 92.00 251 ASP A O 1
ATOM 1911 N N . TYR A 1 252 ? 14.379 -4.440 -17.577 1.00 92.19 252 TYR A N 1
ATOM 1912 C CA . TYR A 1 252 ? 14.434 -3.157 -16.881 1.00 92.19 252 TYR A CA 1
ATOM 1913 C C . TYR A 1 252 ? 15.579 -2.295 -17.404 1.00 92.19 252 TYR A C 1
ATOM 1915 O O . TYR A 1 252 ? 16.660 -2.802 -17.692 1.00 92.19 252 TYR A O 1
ATOM 1923 N N . ASP A 1 253 ? 15.348 -0.985 -17.462 1.00 91.62 253 ASP A N 1
ATOM 1924 C CA . ASP A 1 253 ? 16.280 0.016 -17.985 1.00 91.62 253 ASP A CA 1
ATOM 1925 C C . ASP A 1 253 ? 16.657 -0.236 -19.458 1.00 91.62 253 ASP A C 1
ATOM 1927 O O . ASP A 1 253 ? 17.775 0.047 -19.909 1.00 91.62 253 ASP A O 1
ATOM 1931 N N . VAL A 1 254 ? 15.695 -0.777 -20.212 1.00 92.56 254 VAL A N 1
ATOM 1932 C CA . VAL A 1 254 ? 15.820 -1.178 -21.614 1.00 92.56 254 VAL A CA 1
ATOM 1933 C C . VAL A 1 254 ? 14.595 -0.717 -22.391 1.00 92.56 254 VAL A C 1
ATOM 1935 O O . VAL A 1 254 ? 13.460 -0.939 -21.977 1.00 92.56 254 VAL A O 1
ATOM 1938 N N . ASP A 1 255 ? 14.837 -0.123 -23.553 1.00 91.56 255 ASP A N 1
ATOM 1939 C CA . ASP A 1 255 ? 13.842 0.218 -24.564 1.00 91.56 255 ASP A CA 1
ATOM 1940 C C . ASP A 1 255 ? 13.994 -0.701 -25.777 1.00 91.56 255 ASP A C 1
ATOM 1942 O O . ASP A 1 255 ? 15.110 -0.949 -26.245 1.00 91.56 255 ASP A O 1
ATOM 1946 N N . ILE A 1 256 ? 12.876 -1.179 -26.316 1.00 89.31 256 ILE A N 1
ATOM 1947 C CA . ILE A 1 256 ? 12.840 -1.872 -27.605 1.00 89.31 256 ILE A CA 1
ATOM 1948 C C . ILE A 1 256 ? 12.796 -0.804 -28.708 1.00 89.31 256 ILE A C 1
ATOM 1950 O O . ILE A 1 256 ? 11.736 -0.393 -29.190 1.00 89.31 256 ILE A O 1
ATOM 1954 N N . ALA A 1 257 ? 13.981 -0.313 -29.067 1.00 78.12 257 ALA A N 1
ATOM 1955 C CA . ALA A 1 257 ? 14.186 0.755 -30.035 1.00 78.12 257 ALA A CA 1
ATOM 1956 C C . ALA A 1 257 ? 13.901 0.301 -31.476 1.00 78.12 257 ALA A C 1
ATOM 1958 O O . ALA 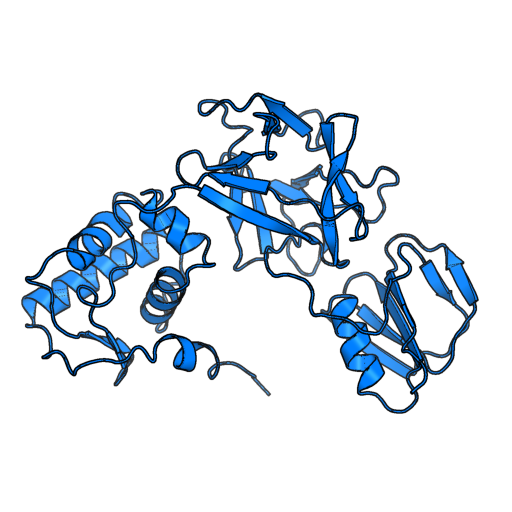A 1 257 ? 13.913 -0.890 -31.793 1.00 78.12 257 ALA A O 1
ATOM 1959 N N . ASP A 1 258 ? 13.665 1.281 -32.350 1.00 71.81 258 ASP A N 1
ATOM 1960 C CA . ASP A 1 258 ? 13.449 1.128 -33.798 1.00 71.81 258 ASP A CA 1
ATOM 1961 C C . ASP A 1 258 ? 12.206 0.322 -34.221 1.00 71.81 258 ASP A C 1
ATOM 1963 O O . ASP A 1 258 ? 11.947 0.198 -35.414 1.00 71.81 258 ASP A O 1
ATOM 1967 N N . ALA A 1 259 ? 11.405 -0.177 -33.276 1.00 73.00 259 ALA A N 1
ATOM 1968 C CA . ALA A 1 259 ? 10.109 -0.784 -33.562 1.00 73.00 259 ALA A CA 1
ATOM 1969 C C . ALA A 1 259 ? 9.018 0.289 -33.694 1.00 73.00 259 ALA A C 1
ATOM 1971 O O . ALA A 1 259 ? 8.895 1.159 -32.826 1.00 73.00 259 ALA A O 1
ATOM 1972 N N . GLU A 1 260 ? 8.195 0.200 -34.744 1.00 77.00 260 GLU A N 1
ATOM 1973 C CA . GLU A 1 260 ? 7.027 1.071 -34.897 1.00 77.00 260 GLU A CA 1
ATOM 1974 C C . GLU A 1 260 ? 6.031 0.873 -33.748 1.00 77.00 260 GLU A C 1
ATOM 1976 O O . GLU A 1 260 ? 5.521 -0.235 -33.522 1.00 77.00 260 GLU A O 1
ATOM 1981 N N . ASP A 1 261 ? 5.693 1.975 -33.077 1.00 78.88 261 ASP A N 1
ATOM 1982 C CA . ASP A 1 261 ? 4.634 1.979 -32.079 1.00 78.88 261 ASP A CA 1
ATOM 1983 C C . ASP A 1 261 ? 3.270 1.810 -32.773 1.00 78.88 261 ASP A C 1
ATOM 1985 O O . ASP A 1 261 ? 2.899 2.540 -33.698 1.00 78.88 261 ASP A O 1
ATOM 1989 N N . LEU A 1 262 ? 2.516 0.808 -32.332 1.00 83.88 262 LEU A N 1
ATOM 1990 C CA . LEU A 1 262 ? 1.158 0.514 -32.773 1.00 83.88 262 LEU A CA 1
ATOM 1991 C C . LEU A 1 262 ? 0.155 1.467 -32.122 1.00 83.88 262 LEU A C 1
ATOM 1993 O O . LEU A 1 262 ? -0.711 2.025 -32.795 1.00 83.88 262 LEU A O 1
ATOM 1997 N N . MET A 1 263 ? 0.271 1.626 -30.804 1.00 87.94 263 MET A N 1
ATOM 1998 C CA . MET A 1 263 ? -0.608 2.448 -29.981 1.00 87.94 263 MET A CA 1
ATOM 1999 C C . MET A 1 263 ? 0.082 2.781 -28.658 1.00 87.94 263 MET A C 1
ATOM 2001 O O . MET A 1 263 ? 0.958 2.039 -28.208 1.00 87.94 263 MET A O 1
ATOM 2005 N N . SER A 1 264 ? -0.346 3.869 -28.017 1.00 89.44 264 SER A N 1
ATOM 2006 C CA . SER A 1 264 ? 0.051 4.195 -26.653 1.00 89.44 264 SER A CA 1
ATOM 2007 C C . SER A 1 264 ? -1.141 4.301 -25.702 1.00 89.44 264 SER A C 1
ATOM 2009 O O . SER A 1 264 ? -2.236 4.709 -26.095 1.00 89.44 264 SER A O 1
ATOM 2011 N N . TYR A 1 265 ? -0.913 3.933 -24.440 1.00 87.31 265 TYR A N 1
ATOM 2012 C CA . TYR A 1 265 ? -1.896 4.029 -23.357 1.00 87.31 265 TYR A CA 1
ATOM 2013 C C . TYR A 1 265 ? -1.278 4.733 -22.147 1.00 87.31 265 TYR A C 1
ATOM 2015 O O . TYR A 1 265 ? -0.180 4.377 -21.725 1.00 87.31 265 TYR A O 1
ATOM 2023 N N . GLU A 1 266 ? -1.986 5.710 -21.578 1.00 84.94 266 GLU A N 1
ATOM 2024 C CA . GLU A 1 266 ? -1.563 6.442 -20.376 1.00 84.94 266 GLU A CA 1
ATOM 2025 C C . GLU A 1 266 ? -1.994 5.747 -19.073 1.00 84.94 266 GLU A C 1
ATOM 2027 O O . GLU A 1 266 ? -3.047 5.108 -19.007 1.00 84.94 266 GLU A O 1
ATOM 2032 N N . GLY A 1 267 ? -1.224 5.982 -18.008 1.00 65.19 267 GLY A N 1
ATOM 2033 C CA . GLY A 1 267 ? -1.592 5.740 -16.613 1.00 65.19 267 GLY A CA 1
ATOM 2034 C C . GLY A 1 267 ? -1.494 4.289 -16.151 1.00 65.19 267 GLY A C 1
ATOM 2035 O O . GLY A 1 267 ? -2.318 3.869 -15.341 1.00 65.19 267 GLY A O 1
ATOM 2036 N N . GLN A 1 268 ? -0.540 3.516 -16.673 1.00 82.50 268 GLN A N 1
ATOM 2037 C CA . GLN A 1 268 ? -0.461 2.068 -16.434 1.00 82.50 268 GLN A CA 1
ATOM 2038 C C . GLN A 1 268 ? 0.881 1.626 -15.852 1.00 82.50 268 GLN A C 1
ATOM 2040 O O . GLN A 1 268 ? 1.794 2.435 -15.791 1.00 82.50 268 GLN A O 1
ATOM 2045 N N . THR A 1 269 ? 0.990 0.371 -15.404 1.00 89.50 269 THR A N 1
ATOM 2046 C CA . THR A 1 269 ? 2.261 -0.273 -15.010 1.00 89.50 269 THR A CA 1
ATOM 2047 C C . THR A 1 269 ? 2.763 -1.187 -16.139 1.00 89.50 269 THR A C 1
ATOM 2049 O O . THR A 1 269 ? 1.967 -1.547 -17.019 1.00 89.50 269 THR A O 1
ATOM 2052 N N . PRO A 1 270 ? 4.037 -1.624 -16.131 1.00 91.81 270 PRO A N 1
ATOM 2053 C CA . PRO A 1 270 ? 4.563 -2.556 -17.134 1.00 91.81 270 PRO A CA 1
ATOM 2054 C C . PRO A 1 270 ? 3.727 -3.838 -17.289 1.00 91.81 270 PRO A C 1
ATOM 2056 O O . PRO A 1 270 ? 3.430 -4.261 -18.408 1.00 91.81 270 PRO A O 1
ATOM 2059 N N . SER A 1 271 ? 3.247 -4.422 -16.185 1.00 90.50 271 SER A N 1
ATOM 2060 C CA . SER A 1 271 ? 2.376 -5.608 -16.224 1.00 90.50 271 SER A CA 1
ATOM 2061 C C . SER A 1 271 ? 1.046 -5.363 -16.938 1.00 90.50 271 SER A C 1
ATOM 2063 O O . SER A 1 271 ? 0.558 -6.241 -17.653 1.00 90.50 271 SER A O 1
ATOM 2065 N N . HIS A 1 272 ? 0.470 -4.164 -16.830 1.00 90.62 272 HIS A N 1
ATOM 2066 C CA . HIS A 1 272 ? -0.711 -3.813 -17.618 1.00 90.62 272 HIS A CA 1
ATOM 2067 C C . HIS A 1 272 ? -0.388 -3.644 -19.107 1.00 90.62 272 HIS A C 1
ATOM 2069 O O . HIS A 1 272 ? -1.204 -4.042 -19.939 1.00 90.62 272 HIS A O 1
ATOM 2075 N N . CYS A 1 273 ? 0.793 -3.126 -19.470 1.00 92.12 273 CYS A N 1
ATOM 2076 C CA . CYS A 1 273 ? 1.203 -3.049 -20.876 1.00 92.12 273 CYS A CA 1
ATOM 2077 C C . CYS A 1 273 ? 1.249 -4.430 -21.534 1.00 92.12 273 CYS A C 1
ATOM 2079 O O . CYS A 1 273 ? 0.818 -4.569 -22.677 1.00 92.12 273 CYS A O 1
ATOM 2081 N N . CYS A 1 274 ? 1.690 -5.458 -20.799 1.00 91.69 274 CYS A N 1
ATOM 2082 C CA . CYS A 1 274 ? 1.631 -6.838 -21.274 1.00 91.69 274 CYS A CA 1
ATOM 2083 C C . CYS A 1 274 ? 0.198 -7.261 -21.618 1.00 91.69 274 CYS A C 1
ATOM 2085 O O . CYS A 1 274 ? -0.060 -7.716 -22.732 1.00 91.69 274 CYS A O 1
ATOM 2087 N N . SER A 1 275 ? -0.749 -7.050 -20.695 1.00 90.12 275 SER A N 1
ATOM 2088 C CA . SER A 1 275 ? -2.159 -7.404 -20.915 1.00 90.12 275 SER A CA 1
ATOM 2089 C C . SER A 1 275 ? -2.750 -6.680 -22.131 1.00 90.12 275 SER A C 1
ATOM 2091 O O . SER A 1 275 ? -3.477 -7.282 -22.920 1.00 90.12 275 SER A O 1
ATOM 2093 N N . TYR A 1 276 ? -2.409 -5.400 -22.319 1.00 91.19 276 TYR A N 1
ATOM 2094 C CA . TYR A 1 276 ? -2.827 -4.649 -23.502 1.00 91.19 276 TYR A CA 1
ATOM 2095 C C . TYR A 1 276 ? -2.224 -5.210 -24.783 1.00 91.19 276 TYR A C 1
ATOM 2097 O O . TYR A 1 276 ? -2.963 -5.449 -25.735 1.00 91.19 276 TYR A O 1
ATOM 2105 N N . CYS A 1 277 ? -0.921 -5.485 -24.792 1.00 91.50 277 CYS A N 1
ATOM 2106 C CA . CYS A 1 277 ? -0.245 -6.050 -25.952 1.00 91.50 277 CYS A CA 1
ATOM 2107 C C . CYS A 1 277 ? -0.822 -7.416 -26.346 1.00 91.50 277 CYS A C 1
ATOM 2109 O O . CYS A 1 277 ? -1.111 -7.644 -27.512 1.00 91.50 277 CYS A O 1
ATOM 2111 N N . GLN A 1 278 ? -1.108 -8.293 -25.381 1.00 90.88 278 GLN A N 1
ATOM 2112 C CA . GLN A 1 278 ? -1.754 -9.584 -25.648 1.00 90.88 278 GLN A CA 1
ATOM 2113 C C . GLN A 1 278 ? -3.156 -9.441 -26.261 1.00 90.88 278 GLN A C 1
ATOM 2115 O O . GLN A 1 278 ? -3.592 -10.297 -27.032 1.00 90.88 278 GLN A O 1
ATOM 2120 N N . SER A 1 279 ? -3.880 -8.379 -25.900 1.00 90.44 279 SER A N 1
ATOM 2121 C CA . SER A 1 279 ? -5.225 -8.110 -26.414 1.00 90.44 279 SER A CA 1
ATOM 2122 C C . SER A 1 279 ? -5.244 -7.371 -27.752 1.00 90.44 279 SER A C 1
ATOM 2124 O O . SER A 1 279 ? -6.266 -7.401 -28.438 1.00 90.44 279 SER A O 1
ATOM 2126 N N . GLU A 1 280 ? -4.143 -6.712 -28.115 1.00 91.38 280 GLU A N 1
ATOM 2127 C CA . GLU A 1 280 ? -4.055 -5.856 -29.290 1.00 91.38 280 GLU A CA 1
ATOM 2128 C C . GLU A 1 280 ? -3.491 -6.647 -30.482 1.00 91.38 280 GLU A C 1
ATOM 2130 O O . GLU A 1 280 ? -2.320 -7.047 -30.473 1.00 91.38 280 GLU A O 1
ATOM 2135 N N . PRO A 1 281 ? -4.287 -6.883 -31.542 1.00 91.06 281 PRO A N 1
ATOM 2136 C CA . PRO A 1 281 ? -3.833 -7.659 -32.685 1.00 91.06 281 PRO A CA 1
ATOM 2137 C C . PRO A 1 281 ? -2.590 -7.054 -33.345 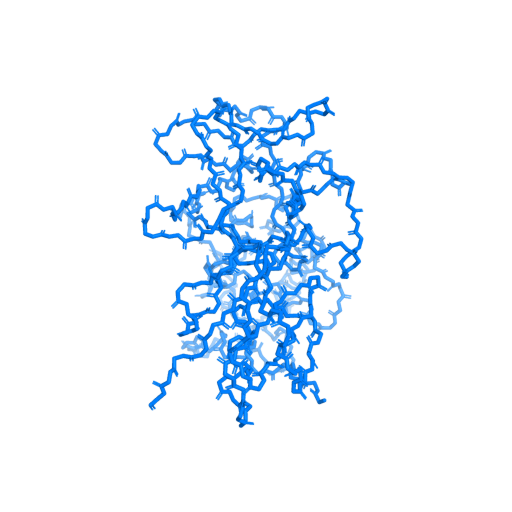1.00 91.06 281 PRO A C 1
ATOM 2139 O O . PRO A 1 281 ? -2.600 -5.921 -33.821 1.00 91.06 281 PRO A O 1
ATOM 2142 N N . GLY A 1 282 ? -1.530 -7.855 -33.437 1.00 89.81 282 GLY A N 1
ATOM 2143 C CA . GLY A 1 282 ? -0.269 -7.447 -34.055 1.00 89.81 282 GLY A CA 1
ATOM 2144 C C . GLY A 1 282 ? 0.711 -6.768 -33.102 1.00 89.81 282 GLY A C 1
ATOM 2145 O O . GLY A 1 282 ? 1.792 -6.404 -33.549 1.00 89.81 282 GLY A O 1
ATOM 2146 N N . CYS A 1 283 ? 0.384 -6.623 -31.816 1.00 91.94 283 CYS A N 1
ATOM 2147 C CA . CYS A 1 283 ? 1.380 -6.262 -30.817 1.00 91.94 283 CYS A CA 1
ATOM 2148 C C . CYS A 1 283 ? 2.239 -7.481 -30.461 1.00 91.94 283 CYS A C 1
ATOM 2150 O O . CYS A 1 283 ? 1.719 -8.567 -30.207 1.00 91.94 283 CYS A O 1
ATOM 2152 N N . VAL A 1 284 ? 3.560 -7.305 -30.447 1.00 91.50 284 VAL A N 1
ATOM 2153 C CA . VAL A 1 284 ? 4.511 -8.376 -30.093 1.00 91.50 284 VAL A CA 1
ATOM 2154 C C . VAL A 1 284 ? 5.437 -7.992 -28.943 1.00 91.50 284 VAL A C 1
ATOM 2156 O O . VAL A 1 284 ? 6.087 -8.857 -28.362 1.00 91.50 284 VAL A O 1
ATOM 2159 N N . ALA A 1 285 ? 5.515 -6.707 -28.609 1.00 92.38 285 ALA A N 1
ATOM 2160 C CA . ALA A 1 285 ? 6.349 -6.189 -27.538 1.00 92.38 285 ALA A CA 1
ATOM 2161 C C . ALA A 1 285 ? 5.789 -4.867 -27.003 1.00 92.38 285 ALA A C 1
ATOM 2163 O O . ALA A 1 285 ? 4.933 -4.244 -27.631 1.00 92.38 285 ALA A O 1
ATOM 2164 N N . PHE A 1 286 ? 6.293 -4.410 -25.863 1.00 93.75 286 PHE A N 1
ATOM 2165 C CA . PHE A 1 286 ? 6.009 -3.075 -25.352 1.00 93.75 286 PHE A CA 1
ATOM 2166 C C . PHE A 1 286 ? 7.240 -2.461 -24.683 1.00 93.75 286 PHE A C 1
ATOM 2168 O O . PHE A 1 286 ? 8.082 -3.187 -24.156 1.00 93.75 286 PHE A O 1
ATOM 2175 N N . SER A 1 287 ? 7.285 -1.129 -24.655 1.00 94.12 287 SER A N 1
ATOM 2176 C CA . SER A 1 287 ? 8.146 -0.345 -23.763 1.00 94.12 287 SER A CA 1
ATOM 2177 C C . SER A 1 287 ? 7.255 0.504 -22.858 1.00 94.12 287 SER A C 1
ATOM 2179 O O . SER A 1 287 ? 6.361 1.193 -23.347 1.00 94.12 287 SER A O 1
ATOM 2181 N N . TRP A 1 288 ? 7.476 0.473 -21.551 1.00 93.75 288 TRP A N 1
ATOM 2182 C CA . TRP A 1 288 ? 6.789 1.314 -20.574 1.00 93.75 288 TRP A CA 1
ATOM 2183 C C . TRP A 1 288 ? 7.736 2.371 -20.015 1.00 93.75 288 TRP A C 1
ATOM 2185 O O . TRP A 1 288 ? 8.859 2.034 -19.649 1.00 93.75 288 TRP A O 1
ATOM 2195 N N . VAL A 1 289 ? 7.296 3.626 -19.914 1.00 91.69 289 VAL A N 1
ATOM 2196 C CA . VAL A 1 289 ? 8.057 4.705 -19.261 1.00 91.69 289 VAL A CA 1
ATOM 2197 C C . VAL A 1 289 ? 7.125 5.812 -18.775 1.00 91.69 289 VAL A C 1
ATOM 2199 O O . VAL A 1 289 ? 6.208 6.190 -19.502 1.00 91.69 289 VAL A O 1
ATOM 2202 N N . GLU A 1 290 ? 7.357 6.315 -17.557 1.00 87.06 290 GLU A N 1
ATOM 2203 C CA . GLU A 1 290 ? 6.645 7.466 -16.961 1.00 87.06 290 GLU A CA 1
ATOM 2204 C C . GLU A 1 290 ? 5.114 7.374 -17.121 1.00 87.06 290 GLU A C 1
ATOM 2206 O O . GLU A 1 290 ? 4.426 8.299 -17.559 1.00 87.06 290 GLU A O 1
ATOM 2211 N N . GLY A 1 291 ? 4.567 6.190 -16.833 1.00 87.88 291 GLY A N 1
ATOM 2212 C CA . GLY A 1 291 ? 3.134 5.918 -16.908 1.00 87.88 291 GLY A CA 1
ATOM 2213 C C . GLY A 1 291 ? 2.587 5.641 -18.309 1.00 87.88 291 GLY A C 1
ATOM 2214 O O . GLY A 1 291 ? 1.387 5.401 -18.426 1.00 87.88 291 GLY A O 1
ATOM 2215 N N . VAL A 1 292 ? 3.403 5.629 -19.364 1.00 90.31 292 VAL A N 1
ATOM 2216 C CA . VAL A 1 292 ? 2.948 5.387 -20.742 1.00 90.31 292 VAL A CA 1
ATOM 2217 C C . VAL A 1 292 ? 3.407 4.019 -21.241 1.00 90.31 292 VAL A C 1
ATOM 2219 O O . VAL A 1 292 ? 4.595 3.711 -21.240 1.00 90.31 292 VAL A O 1
ATOM 2222 N N . CYS A 1 293 ? 2.460 3.205 -21.715 1.00 92.12 293 CYS A N 1
ATOM 2223 C CA . CYS A 1 293 ? 2.735 1.981 -22.467 1.00 92.12 293 CYS A CA 1
ATOM 2224 C C . CYS A 1 293 ? 2.856 2.307 -23.956 1.00 92.12 293 CYS A C 1
ATOM 2226 O O . CYS A 1 293 ? 1.884 2.779 -24.540 1.00 92.12 293 CYS A O 1
ATOM 2228 N N . PHE A 1 294 ? 3.981 1.981 -24.583 1.00 93.69 294 PHE A N 1
ATOM 2229 C CA . PHE A 1 294 ? 4.172 2.014 -26.032 1.00 93.69 294 PHE A CA 1
ATOM 2230 C C . PHE A 1 294 ? 4.118 0.582 -26.565 1.00 93.69 294 PHE A C 1
ATOM 2232 O O . PHE A 1 294 ? 5.050 -0.195 -26.358 1.00 93.69 294 PHE A O 1
ATOM 2239 N N . LEU A 1 295 ? 3.003 0.213 -27.202 1.00 93.38 295 LEU A N 1
ATOM 2240 C CA . LEU A 1 295 ? 2.817 -1.104 -27.814 1.00 93.38 295 LEU A CA 1
ATOM 2241 C C . LEU A 1 295 ? 3.521 -1.158 -29.164 1.00 93.38 295 LEU A C 1
ATOM 2243 O O . LEU A 1 295 ? 3.375 -0.234 -29.956 1.00 93.38 295 LEU A O 1
ATOM 2247 N N . LYS A 1 296 ? 4.231 -2.246 -29.457 1.00 90.62 296 LYS A N 1
ATOM 2248 C CA . LYS A 1 296 ? 5.122 -2.359 -30.619 1.00 90.62 296 LYS A CA 1
ATOM 2249 C C . LYS A 1 296 ? 4.698 -3.494 -31.542 1.00 90.62 296 LYS A C 1
ATOM 2251 O O . LYS A 1 296 ? 4.368 -4.590 -31.084 1.00 90.62 296 LYS A O 1
ATOM 2256 N N . LYS A 1 297 ? 4.722 -3.224 -32.854 1.00 88.44 297 LYS A N 1
ATOM 2257 C CA . LYS A 1 297 ? 4.318 -4.183 -33.905 1.00 88.44 297 LYS A CA 1
ATOM 2258 C C . LYS A 1 297 ? 5.333 -5.293 -34.161 1.00 88.44 297 LYS A C 1
ATOM 2260 O O . LYS A 1 297 ? 4.989 -6.341 -34.697 1.00 88.44 297 LYS A O 1
ATOM 2265 N N . GLU A 1 298 ? 6.590 -5.041 -33.824 1.00 83.06 298 GLU A N 1
ATOM 2266 C CA . GLU A 1 298 ? 7.698 -5.961 -34.045 1.00 83.06 298 GLU A CA 1
ATOM 2267 C C . GLU A 1 298 ? 8.680 -5.938 -32.868 1.00 83.06 298 GLU A C 1
ATOM 2269 O O . GLU A 1 298 ? 8.701 -4.996 -32.071 1.00 83.06 298 GLU A O 1
ATOM 2274 N N . GLY A 1 299 ? 9.478 -7.001 -32.744 1.00 76.06 299 GLY A N 1
ATOM 2275 C CA . GLY A 1 299 ? 10.611 -7.024 -31.828 1.00 76.06 299 GLY A CA 1
ATOM 2276 C C . GLY A 1 299 ? 11.730 -6.168 -32.411 1.00 76.06 299 GLY A C 1
ATOM 2277 O O . GLY A 1 299 ? 12.305 -6.528 -33.434 1.00 76.06 299 GLY A O 1
ATOM 2278 N N . GLY A 1 300 ? 11.992 -5.021 -31.793 1.00 79.69 300 GLY A N 1
ATOM 2279 C CA . GLY A 1 300 ? 13.077 -4.112 -32.164 1.00 79.69 300 GLY A CA 1
ATOM 2280 C C . GLY A 1 300 ? 14.406 -4.442 -31.481 1.00 79.69 300 GLY A C 1
ATOM 2281 O O . GLY A 1 300 ? 14.582 -5.506 -30.883 1.00 79.69 300 GLY A O 1
ATOM 2282 N N . ASN A 1 301 ? 15.349 -3.501 -31.540 1.00 86.12 301 ASN A N 1
ATOM 2283 C CA . ASN A 1 301 ? 16.647 -3.635 -30.881 1.00 86.12 301 ASN A CA 1
ATOM 2284 C C . ASN A 1 301 ? 16.563 -3.211 -29.412 1.00 86.12 301 ASN A C 1
ATOM 2286 O O . ASN A 1 301 ? 16.183 -2.082 -29.107 1.00 86.12 301 ASN A O 1
ATOM 2290 N N . ALA A 1 302 ? 17.012 -4.074 -28.501 1.00 90.88 302 ALA A N 1
ATOM 2291 C CA . ALA A 1 302 ? 17.159 -3.715 -27.096 1.00 90.88 302 ALA A CA 1
ATOM 2292 C C . ALA A 1 302 ? 18.260 -2.653 -26.924 1.00 90.88 302 ALA A C 1
ATOM 2294 O O . ALA A 1 302 ? 19.433 -2.895 -27.217 1.00 90.88 302 ALA A O 1
ATOM 2295 N N . THR A 1 303 ? 17.878 -1.475 -26.439 1.00 92.88 303 THR A N 1
ATOM 2296 C CA . THR A 1 303 ? 18.772 -0.346 -26.169 1.00 92.88 303 THR A CA 1
ATOM 2297 C C . THR A 1 303 ? 18.668 0.042 -24.704 1.00 92.88 303 THR A C 1
ATOM 2299 O O . THR A 1 303 ? 17.568 0.165 -24.177 1.00 92.88 303 THR A O 1
ATOM 2302 N N . SER A 1 304 ? 19.801 0.263 -24.032 1.00 93.00 304 SER A N 1
ATOM 2303 C CA . SER A 1 304 ? 19.769 0.713 -22.638 1.00 93.00 304 SER A CA 1
ATOM 2304 C C . SER A 1 304 ? 19.145 2.102 -22.540 1.00 93.00 304 SER A C 1
ATOM 2306 O O . SER A 1 304 ? 19.592 3.047 -23.197 1.00 93.00 304 SER A O 1
ATOM 2308 N N . LYS A 1 305 ? 18.111 2.213 -21.711 1.00 91.50 305 LYS A N 1
ATOM 2309 C CA . LYS A 1 305 ? 17.410 3.457 -21.425 1.00 91.50 305 LYS A CA 1
ATOM 2310 C C . LYS A 1 305 ? 16.790 3.358 -20.038 1.00 91.50 305 LYS A C 1
ATOM 2312 O O . LYS A 1 305 ? 15.799 2.664 -19.834 1.00 91.50 305 LYS A O 1
ATOM 2317 N N . ARG A 1 306 ? 17.417 4.037 -19.079 1.00 89.19 306 ARG A N 1
ATOM 2318 C CA . ARG A 1 306 ? 17.024 3.991 -17.669 1.00 89.19 306 ARG A CA 1
ATOM 2319 C C . ARG A 1 306 ? 15.571 4.436 -17.476 1.00 89.19 306 ARG A C 1
ATOM 2321 O O . ARG A 1 306 ? 15.089 5.305 -18.199 1.00 89.19 306 ARG A O 1
ATOM 2328 N N . GLY A 1 307 ? 14.877 3.791 -16.545 1.00 88.12 307 GLY A N 1
ATOM 2329 C CA . GLY A 1 307 ? 13.463 4.012 -16.249 1.00 88.12 307 GLY A CA 1
ATOM 2330 C C . GLY A 1 307 ? 12.488 3.360 -17.230 1.00 88.12 307 GLY A C 1
ATOM 2331 O O . GLY A 1 307 ? 11.302 3.273 -16.919 1.00 88.12 307 GLY A O 1
ATOM 2332 N N . VAL A 1 308 ? 12.962 2.854 -18.375 1.00 92.75 308 VAL A N 1
ATOM 2333 C CA . VAL A 1 308 ? 12.118 2.110 -19.316 1.00 92.75 308 VAL A CA 1
ATOM 2334 C C . VAL A 1 308 ? 12.037 0.651 -18.893 1.00 92.75 308 VAL A C 1
ATOM 2336 O O . VAL A 1 308 ? 13.053 0.030 -18.589 1.00 92.75 308 VAL A O 1
ATOM 2339 N N . VAL A 1 309 ? 10.831 0.093 -18.883 1.00 93.62 309 VAL A N 1
ATOM 2340 C CA . VAL A 1 309 ? 10.598 -1.333 -18.642 1.00 93.62 309 VAL A CA 1
ATOM 2341 C C . VAL A 1 309 ? 9.969 -1.932 -19.884 1.00 93.62 309 VAL A C 1
ATOM 2343 O O . VAL A 1 309 ? 8.877 -1.530 -20.280 1.00 93.62 309 VAL A O 1
ATOM 2346 N N . SER A 1 310 ? 10.644 -2.896 -20.492 1.00 93.88 310 SER A N 1
ATOM 2347 C CA . SER A 1 310 ? 10.180 -3.541 -21.714 1.00 93.88 310 SER A CA 1
ATOM 2348 C C . SER A 1 310 ? 9.808 -4.998 -21.483 1.00 93.88 310 SER A C 1
ATOM 2350 O O . SER A 1 310 ? 10.308 -5.662 -20.575 1.00 93.88 310 SER A O 1
ATOM 2352 N N . GLY A 1 311 ? 8.918 -5.507 -22.327 1.00 92.31 311 GLY A N 1
ATOM 2353 C CA . GLY A 1 311 ? 8.534 -6.912 -22.335 1.00 92.31 311 GLY A CA 1
ATOM 2354 C C . GLY A 1 311 ? 8.181 -7.377 -23.739 1.00 92.31 311 GLY A C 1
ATOM 2355 O O . GLY A 1 311 ? 7.760 -6.588 -24.589 1.00 92.31 311 GLY A O 1
ATOM 2356 N N . VAL A 1 312 ? 8.343 -8.675 -23.977 1.00 90.44 312 VAL A N 1
ATOM 2357 C CA . VAL A 1 312 ? 8.009 -9.325 -25.249 1.00 90.44 312 VAL A CA 1
ATOM 2358 C C . VAL A 1 312 ? 6.860 -10.289 -25.004 1.00 90.44 312 VAL A C 1
ATOM 2360 O O . VAL A 1 312 ? 6.875 -11.049 -24.038 1.00 90.44 312 VAL A O 1
ATOM 2363 N N . VAL A 1 313 ? 5.853 -10.263 -25.873 1.00 86.62 313 VAL A N 1
ATOM 2364 C CA . VAL A 1 313 ? 4.752 -11.226 -25.818 1.00 86.62 313 VAL A CA 1
ATOM 2365 C C . VAL A 1 313 ? 5.262 -12.563 -26.361 1.00 86.62 313 VAL A C 1
ATOM 2367 O O . VAL A 1 313 ? 5.788 -12.595 -27.479 1.00 86.62 313 VAL A O 1
ATOM 2370 N N . PRO A 1 314 ? 5.116 -13.679 -25.623 1.00 78.00 314 PRO A N 1
ATOM 2371 C CA . PRO A 1 314 ? 5.473 -14.989 -26.142 1.00 78.00 314 PRO A CA 1
ATOM 2372 C C . PRO A 1 314 ? 4.707 -15.271 -27.434 1.00 78.00 314 PRO A C 1
ATOM 2374 O O . PRO A 1 314 ? 3.502 -15.033 -27.518 1.00 78.00 314 PRO A O 1
ATOM 2377 N N . SER A 1 315 ? 5.396 -15.791 -28.448 1.00 64.12 315 SER A N 1
ATOM 2378 C CA . SER A 1 315 ? 4.729 -16.274 -29.655 1.00 64.12 315 SER A CA 1
ATOM 2379 C C . SER A 1 315 ? 3.808 -17.439 -29.274 1.00 64.12 315 SER A C 1
ATOM 2381 O O . SER A 1 315 ? 4.289 -18.430 -28.723 1.00 64.12 315 SER A O 1
ATOM 2383 N N . VAL A 1 316 ? 2.503 -17.302 -29.531 1.00 52.53 316 VAL A N 1
ATOM 2384 C CA . VAL A 1 316 ? 1.525 -18.401 -29.413 1.00 52.53 316 VAL A CA 1
ATOM 2385 C C . VAL A 1 316 ? 1.724 -19.465 -30.484 1.00 52.53 316 VAL A C 1
ATOM 2387 O O . VAL A 1 316 ? 2.081 -19.101 -31.629 1.00 52.53 316 VAL A O 1
#

InterPro domains:
  IPR000177 Apple domain [SM00223] (247-315)
  IPR035992 Ricin B-like lectins [SSF50370] (121-227)